Protein AF-A0A4P6EC39-F1 (afdb_monomer_lite)

Foldseek 3Di:
DDFPVRVLVVVLVVVVVVLVVLQVVQLVVLCVVCVVVVNPVPDRSHDDSLRRPDPLSLCVVCVPDDPVVSSLLSLLVVLLVVLVVLVCVQQQLDAPVDDDGQQDAAQDAQVSSCVVVVDGLQRHDHLQKAKQAPDPDLDCRHSQNSVLSVCCSPPNPVNSVVNLVSSCVSNVHPHPSCCSQPPSVVSQCVVVVNQHQWWWQAFPVRNIIIIGGRRNDFLQSLVVSLVSLVSSLVVLVVVLVVCVVVVVVVSNVVSVVSSVRSVCCSPVASVVSSVVSDDDDCVVGRLVRVCSRPNRTDDRPPSPDDD

Structure (mmCIF, N/CA/C/O backbone):
data_AF-A0A4P6EC39-F1
#
_entry.id   AF-A0A4P6EC39-F1
#
loop_
_atom_site.group_PDB
_atom_site.id
_atom_site.type_symbol
_atom_site.label_atom_id
_atom_site.label_alt_id
_atom_site.label_comp_id
_atom_site.label_asym_id
_atom_site.label_entity_id
_atom_site.label_seq_id
_atom_site.pdbx_PDB_ins_code
_atom_site.Cartn_x
_atom_site.Cartn_y
_atom_site.Cartn_z
_atom_site.occupancy
_atom_site.B_iso_or_equiv
_atom_site.auth_seq_id
_atom_site.auth_comp_id
_atom_site.auth_asym_id
_atom_site.auth_atom_id
_atom_site.pdbx_PDB_model_num
ATOM 1 N N . MET A 1 1 ? -14.722 -8.911 -20.105 1.00 78.38 1 MET A N 1
ATOM 2 C CA . MET A 1 1 ? -13.445 -8.454 -19.508 1.00 78.38 1 MET A CA 1
ATOM 3 C C . MET A 1 1 ? -12.539 -9.666 -19.333 1.00 78.38 1 MET A C 1
ATOM 5 O O . MET A 1 1 ? -13.063 -10.769 -19.271 1.00 78.38 1 MET A O 1
ATOM 9 N N . LYS A 1 2 ? -11.211 -9.496 -19.351 1.00 89.75 2 LYS A N 1
ATOM 10 C CA . LYS A 1 2 ? -10.276 -10.590 -19.026 1.00 89.75 2 LYS A CA 1
ATOM 11 C C . LYS A 1 2 ? -10.171 -10.713 -17.509 1.00 89.75 2 LYS A C 1
ATOM 13 O O . LYS A 1 2 ? -10.304 -9.702 -16.821 1.00 89.75 2 LYS A O 1
ATOM 18 N N . THR A 1 3 ? -9.890 -11.909 -17.005 1.00 95.88 3 THR A N 1
ATOM 19 C CA . THR A 1 3 ? -9.582 -12.083 -15.580 1.00 95.88 3 THR A CA 1
ATOM 20 C C . THR A 1 3 ? -8.233 -11.439 -15.256 1.00 95.88 3 THR A C 1
ATOM 22 O O . THR A 1 3 ? -7.413 -11.159 -16.146 1.00 95.88 3 THR A O 1
ATOM 25 N N . LEU A 1 4 ? -7.985 -11.180 -13.975 1.00 97.50 4 LEU A N 1
ATOM 26 C CA . LEU A 1 4 ? -6.702 -10.658 -13.521 1.00 97.50 4 LEU A CA 1
ATOM 27 C C . LEU A 1 4 ? -5.569 -11.647 -13.825 1.00 97.50 4 LEU A C 1
ATOM 29 O O . LEU A 1 4 ? -4.524 -11.235 -14.323 1.00 97.50 4 LEU A O 1
ATOM 33 N N . GLU A 1 5 ? -5.801 -12.946 -13.635 1.00 97.88 5 GLU A N 1
ATOM 34 C CA . GLU A 1 5 ? -4.837 -13.998 -13.974 1.00 97.88 5 GLU A CA 1
ATOM 35 C C . GLU A 1 5 ? -4.470 -13.983 -15.464 1.00 97.88 5 GLU A C 1
ATOM 37 O O . GLU A 1 5 ? -3.291 -13.924 -15.813 1.00 97.88 5 GLU A O 1
ATOM 42 N N . GLN A 1 6 ? -5.464 -13.934 -16.357 1.00 97.56 6 GLN A N 1
ATOM 43 C CA . GLN A 1 6 ? -5.230 -13.823 -17.803 1.00 97.56 6 GLN A CA 1
ATOM 44 C C . GLN A 1 6 ? -4.460 -12.548 -18.166 1.00 97.56 6 GLN A C 1
ATOM 46 O O . GLN A 1 6 ? -3.634 -12.545 -19.083 1.00 97.56 6 GLN A O 1
ATOM 51 N N . THR A 1 7 ? -4.735 -11.449 -17.460 1.00 97.50 7 THR A N 1
ATOM 52 C CA . THR A 1 7 ? -4.053 -10.169 -17.667 1.00 97.50 7 THR A CA 1
ATOM 53 C C . THR A 1 7 ? -2.586 -10.252 -17.247 1.00 97.50 7 THR A C 1
ATOM 55 O O . THR A 1 7 ? -1.721 -9.826 -18.012 1.00 97.50 7 THR A O 1
ATOM 58 N N . VAL A 1 8 ? -2.297 -10.854 -16.090 1.00 97.62 8 VAL A N 1
ATOM 59 C CA . VAL A 1 8 ? -0.932 -11.074 -15.589 1.00 97.62 8 VAL A CA 1
ATOM 60 C C . VAL A 1 8 ? -0.162 -12.049 -16.481 1.00 97.62 8 VAL A C 1
ATOM 62 O O . VAL A 1 8 ? 0.984 -11.767 -16.826 1.00 97.62 8 VAL A O 1
ATOM 65 N N . ALA A 1 9 ? -0.787 -13.146 -16.917 1.00 97.12 9 ALA A N 1
ATOM 66 C CA . ALA A 1 9 ? -0.172 -14.112 -17.827 1.00 97.12 9 ALA A CA 1
ATOM 67 C C . ALA A 1 9 ? 0.216 -13.461 -19.162 1.00 97.12 9 ALA A C 1
ATOM 69 O O . ALA A 1 9 ? 1.364 -13.565 -19.588 1.00 97.12 9 ALA A O 1
ATOM 70 N N . ARG A 1 10 ? -0.698 -12.692 -19.771 1.00 97.12 10 ARG A N 1
ATOM 71 C CA . ARG A 1 10 ? -0.387 -11.929 -20.987 1.00 97.12 10 ARG A CA 1
ATOM 72 C C . ARG A 1 10 ? 0.755 -10.938 -20.753 1.00 97.12 10 ARG A C 1
ATOM 74 O O . ARG A 1 10 ? 1.653 -10.847 -21.582 1.00 97.12 10 ARG A O 1
ATOM 81 N N . HIS A 1 11 ? 0.731 -10.208 -19.638 1.00 96.38 11 HIS A N 1
ATOM 82 C CA . HIS A 1 11 ? 1.775 -9.234 -19.323 1.00 96.38 11 HIS A CA 1
ATOM 83 C C . HIS A 1 11 ? 3.154 -9.891 -19.181 1.00 96.38 11 HIS A C 1
ATOM 85 O O . HIS A 1 11 ? 4.154 -9.364 -19.665 1.00 96.38 11 HIS A O 1
ATOM 91 N N . ARG A 1 12 ? 3.207 -11.069 -18.554 1.00 96.69 12 ARG A N 1
ATOM 92 C CA . ARG A 1 12 ? 4.422 -11.879 -18.454 1.00 96.69 12 ARG A CA 1
ATOM 93 C C . ARG A 1 12 ? 4.950 -12.268 -19.830 1.00 96.69 12 ARG A C 1
ATOM 95 O O . ARG A 1 12 ? 6.142 -12.113 -20.085 1.00 96.69 12 ARG A O 1
ATOM 102 N N . ASP A 1 13 ? 4.079 -12.741 -20.715 1.00 96.75 13 ASP A N 1
ATOM 103 C CA . ASP A 1 13 ? 4.472 -13.187 -22.052 1.00 96.75 13 ASP A CA 1
ATOM 104 C C . ASP A 1 13 ? 4.962 -12.011 -22.918 1.00 96.75 13 ASP A C 1
ATOM 106 O O . ASP A 1 13 ? 5.980 -12.126 -23.605 1.00 96.75 13 ASP A O 1
ATOM 110 N N . GLU A 1 14 ? 4.317 -10.844 -22.809 1.00 96.94 14 GLU A N 1
ATOM 111 C CA . GLU A 1 14 ? 4.775 -9.593 -23.430 1.00 96.94 14 GLU A CA 1
ATOM 112 C C . GLU A 1 14 ? 6.185 -9.209 -22.953 1.00 96.94 14 GLU A C 1
ATOM 114 O O . GLU A 1 14 ? 7.054 -8.888 -23.768 1.00 96.94 14 GLU A O 1
ATOM 119 N N . TRP A 1 15 ? 6.452 -9.273 -21.645 1.00 96.75 15 TRP A N 1
ATOM 120 C CA . TRP A 1 15 ? 7.778 -8.969 -21.097 1.00 96.75 15 TRP A CA 1
ATOM 121 C C . TRP A 1 15 ? 8.830 -10.014 -21.436 1.00 96.75 15 TRP A C 1
ATOM 123 O O . TRP A 1 15 ? 9.983 -9.651 -21.678 1.00 96.75 15 TRP A O 1
ATOM 133 N N . LYS A 1 16 ? 8.453 -11.290 -21.515 1.00 96.00 16 LYS A N 1
ATOM 134 C CA . LYS A 1 16 ? 9.333 -12.351 -22.003 1.00 96.00 16 LYS A CA 1
ATOM 135 C C . LYS A 1 16 ? 9.757 -12.070 -23.443 1.00 96.00 16 LYS A C 1
ATOM 137 O O . LYS A 1 16 ? 10.950 -12.093 -23.732 1.00 96.00 16 LYS A O 1
ATOM 142 N N . SER A 1 17 ? 8.808 -11.726 -24.316 1.00 96.94 17 SER A N 1
ATOM 143 C CA . SER A 1 17 ? 9.098 -11.359 -25.706 1.00 96.94 17 SER A CA 1
ATOM 144 C C . SER A 1 17 ? 9.993 -10.123 -25.801 1.00 96.94 17 SER A C 1
ATOM 146 O O . SER A 1 17 ? 10.960 -10.135 -26.555 1.00 96.94 17 SER A O 1
ATOM 148 N N . ARG A 1 18 ? 9.717 -9.073 -25.014 1.00 97.38 18 ARG A N 1
ATOM 149 C CA . ARG A 1 18 ? 10.559 -7.862 -24.967 1.00 97.38 18 ARG A CA 1
ATOM 150 C C . ARG A 1 18 ? 11.976 -8.155 -24.477 1.00 97.38 18 ARG A C 1
ATOM 152 O O . ARG A 1 18 ? 12.921 -7.565 -24.979 1.00 97.38 18 ARG A O 1
ATOM 159 N N . SER A 1 19 ? 12.122 -9.061 -23.512 1.00 97.38 19 SER A N 1
ATOM 160 C CA . SER A 1 19 ? 13.427 -9.440 -22.958 1.00 97.38 19 SER A CA 1
ATOM 161 C C . SER A 1 19 ? 14.262 -10.232 -23.959 1.00 97.38 19 SER A C 1
ATOM 163 O O . SER A 1 19 ? 15.456 -9.981 -24.071 1.00 97.38 19 SER A O 1
ATOM 165 N N . LEU A 1 20 ? 13.635 -11.138 -24.716 1.00 97.44 20 LEU A N 1
ATOM 166 C CA . LEU A 1 20 ? 14.292 -11.871 -25.803 1.00 97.44 20 LEU A CA 1
ATOM 167 C C . LEU A 1 20 ? 14.699 -10.942 -26.949 1.00 97.44 20 LEU A C 1
ATOM 169 O O . LEU A 1 20 ? 15.800 -11.062 -27.474 1.00 97.44 20 LEU A O 1
ATOM 173 N N . GLU A 1 21 ? 13.839 -9.988 -27.305 1.00 97.88 21 GLU A N 1
ATOM 174 C CA . GLU A 1 21 ? 14.167 -9.004 -28.336 1.00 97.88 21 GLU A CA 1
ATOM 175 C C . GLU A 1 21 ? 15.331 -8.106 -27.909 1.00 97.88 21 GLU A C 1
ATOM 177 O O . GLU A 1 21 ? 16.281 -7.919 -28.662 1.00 97.88 21 GLU A O 1
ATOM 182 N N . GLN A 1 22 ? 15.313 -7.611 -26.671 1.00 97.94 22 GLN A N 1
ATOM 183 C CA . GLN A 1 22 ? 16.419 -6.826 -26.128 1.00 97.94 22 GLN A CA 1
ATOM 184 C C . GLN A 1 22 ? 17.721 -7.637 -26.070 1.00 97.94 22 GLN A C 1
ATOM 186 O O . GLN A 1 22 ? 18.773 -7.121 -26.431 1.00 97.94 22 GLN A O 1
ATOM 191 N N . GLN A 1 23 ? 17.657 -8.910 -25.668 1.00 98.00 23 GLN A N 1
ATOM 192 C CA . GLN A 1 23 ? 18.808 -9.815 -25.687 1.00 98.00 23 GLN A CA 1
ATOM 193 C C . GLN A 1 23 ? 19.399 -9.933 -27.096 1.00 98.00 23 GLN A C 1
ATOM 195 O O . GLN A 1 23 ? 20.610 -9.823 -27.263 1.00 98.00 23 GLN A O 1
ATOM 200 N N . ARG A 1 24 ? 18.543 -10.139 -28.104 1.00 98.31 24 ARG A N 1
ATOM 201 C CA . ARG A 1 24 ? 18.950 -10.230 -29.508 1.00 98.31 24 ARG A CA 1
ATOM 202 C C . ARG A 1 24 ? 19.659 -8.954 -29.960 1.00 98.31 24 ARG A C 1
ATOM 204 O O . ARG A 1 24 ? 20.758 -9.043 -30.491 1.00 98.31 24 ARG A O 1
ATOM 211 N N . LEU A 1 25 ? 19.077 -7.787 -29.682 1.00 98.00 25 LEU A N 1
ATOM 212 C CA . LEU A 1 25 ? 19.674 -6.491 -30.020 1.00 98.00 25 LEU A CA 1
ATOM 213 C C . LEU A 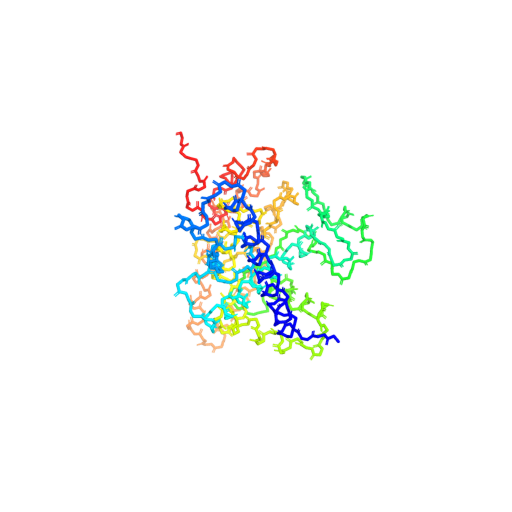1 25 ? 21.018 -6.259 -29.308 1.00 98.00 25 LEU A C 1
ATOM 215 O O . LEU A 1 25 ? 21.945 -5.716 -29.903 1.00 98.00 25 LEU A O 1
ATOM 219 N N . GLU A 1 26 ? 21.155 -6.673 -28.045 1.00 97.50 26 GLU A N 1
ATOM 220 C CA . GLU A 1 26 ? 22.429 -6.584 -27.318 1.00 97.50 26 GLU A CA 1
ATOM 221 C C . GLU A 1 26 ? 23.508 -7.495 -27.919 1.00 97.50 26 GLU A C 1
ATOM 223 O O . GLU A 1 26 ? 24.659 -7.075 -28.037 1.00 97.50 26 GLU A O 1
ATOM 228 N N . ILE A 1 27 ? 23.142 -8.705 -28.350 1.00 97.75 27 ILE A N 1
ATOM 229 C CA . ILE A 1 27 ? 24.059 -9.629 -29.033 1.00 97.75 27 ILE A CA 1
ATOM 230 C C . ILE A 1 27 ? 24.479 -9.062 -30.392 1.00 97.75 27 ILE A C 1
ATOM 232 O O . ILE A 1 27 ? 25.675 -8.977 -30.656 1.00 97.75 27 ILE A O 1
ATOM 236 N N . GLU A 1 28 ? 23.529 -8.596 -31.210 1.00 97.75 28 GLU A N 1
ATOM 237 C CA . GLU A 1 28 ? 23.807 -7.992 -32.523 1.00 97.75 28 GLU A CA 1
ATOM 238 C C . GLU A 1 28 ? 24.751 -6.780 -32.398 1.00 97.75 28 GLU A C 1
ATOM 240 O O . GLU A 1 28 ? 25.695 -6.632 -33.177 1.00 97.75 28 GLU A O 1
ATOM 245 N N . ASN A 1 29 ? 24.559 -5.941 -31.373 1.00 97.25 29 ASN A N 1
ATOM 246 C CA . ASN A 1 29 ? 25.464 -4.829 -31.077 1.00 97.25 29 ASN A CA 1
ATOM 247 C C . ASN A 1 29 ? 26.873 -5.312 -30.701 1.00 97.25 29 ASN A C 1
ATOM 249 O O . ASN A 1 29 ? 27.859 -4.773 -31.205 1.00 97.25 29 ASN A O 1
ATOM 253 N N . ASN A 1 30 ? 26.985 -6.325 -29.837 1.00 96.31 30 ASN A N 1
ATOM 254 C CA . ASN A 1 30 ? 28.281 -6.873 -29.437 1.00 96.31 30 ASN A CA 1
ATOM 255 C C . ASN A 1 30 ? 29.021 -7.512 -30.620 1.00 96.31 30 ASN A C 1
ATOM 257 O O . ASN A 1 30 ? 30.231 -7.340 -30.740 1.00 96.31 30 ASN A O 1
ATOM 261 N N . GLU A 1 31 ? 28.317 -8.232 -31.495 1.00 96.75 31 GLU A N 1
ATOM 262 C CA . GLU A 1 31 ? 28.881 -8.828 -32.713 1.00 96.75 31 GLU A CA 1
ATOM 263 C C . GLU A 1 31 ? 29.366 -7.749 -33.688 1.00 96.75 31 GLU A C 1
ATOM 265 O O . GLU A 1 31 ? 30.483 -7.827 -34.204 1.00 96.75 31 GLU A O 1
ATOM 270 N N . ALA A 1 32 ? 28.564 -6.700 -33.903 1.00 96.50 32 ALA A N 1
ATOM 271 C CA . ALA A 1 32 ? 28.936 -5.583 -34.767 1.00 96.50 32 ALA A CA 1
ATOM 272 C C . ALA A 1 32 ? 30.184 -4.845 -34.255 1.00 96.50 32 ALA A C 1
ATOM 274 O O . ALA A 1 32 ? 31.067 -4.504 -35.046 1.00 96.50 32 ALA A O 1
ATOM 275 N N . VAL A 1 33 ? 30.283 -4.626 -32.938 1.00 96.69 33 VAL A N 1
ATOM 276 C CA . VAL A 1 33 ? 31.458 -4.000 -32.315 1.00 96.69 33 VAL A CA 1
ATOM 277 C C . VAL A 1 33 ? 32.672 -4.925 -32.384 1.00 96.69 33 VAL A C 1
ATOM 279 O O . VAL A 1 33 ? 33.731 -4.473 -32.811 1.00 96.69 33 VAL A O 1
ATOM 282 N N . ALA A 1 34 ? 32.542 -6.209 -32.036 1.00 96.12 34 ALA A N 1
ATOM 283 C CA . ALA A 1 34 ? 33.654 -7.161 -32.101 1.00 96.12 34 ALA A CA 1
ATOM 284 C C . ALA A 1 34 ? 34.257 -7.219 -33.513 1.00 96.12 34 ALA A C 1
ATOM 286 O O . ALA A 1 34 ? 35.469 -7.083 -33.671 1.00 96.12 34 ALA A O 1
ATOM 287 N N . LYS A 1 35 ? 33.398 -7.275 -34.537 1.00 96.44 35 LYS A N 1
ATOM 288 C CA . LYS A 1 35 ? 33.804 -7.259 -35.946 1.00 96.44 35 LYS A CA 1
ATOM 289 C C . LYS A 1 35 ? 34.525 -5.981 -36.369 1.00 96.44 35 LYS A C 1
ATOM 291 O O . LYS A 1 35 ? 35.463 -6.031 -37.158 1.00 96.44 35 LYS A O 1
ATOM 296 N N . LEU A 1 36 ? 34.097 -4.821 -35.871 1.00 97.06 36 LEU A N 1
ATOM 297 C CA . LEU A 1 36 ? 34.733 -3.542 -36.205 1.00 97.06 36 LEU A CA 1
ATOM 298 C C . LEU A 1 36 ? 36.181 -3.466 -35.696 1.00 97.06 36 LEU A C 1
ATOM 300 O O . LEU A 1 36 ? 37.019 -2.827 -36.330 1.00 97.06 36 LEU A O 1
ATOM 304 N N . TYR A 1 37 ? 36.462 -4.112 -34.564 1.00 96.25 37 TYR A N 1
ATOM 305 C CA . TYR A 1 37 ? 37.769 -4.081 -33.909 1.00 96.25 37 TYR A CA 1
ATOM 306 C C . TYR A 1 37 ? 38.622 -5.338 -34.147 1.00 96.25 37 TYR A C 1
ATOM 308 O O . TYR A 1 37 ? 39.762 -5.365 -33.688 1.00 96.25 37 TYR A O 1
ATOM 316 N N . GLY A 1 38 ? 38.114 -6.348 -34.863 1.00 95.75 38 GLY A N 1
ATOM 317 C CA . GLY A 1 38 ? 38.818 -7.618 -35.083 1.00 95.75 38 GLY A CA 1
ATOM 318 C C . GLY A 1 38 ? 38.956 -8.460 -33.808 1.00 95.75 38 GLY A C 1
ATOM 319 O O . GLY A 1 38 ? 40.016 -9.032 -33.567 1.00 95.75 38 GLY A O 1
ATOM 320 N N . LEU A 1 39 ? 37.933 -8.444 -32.946 1.00 95.88 39 LEU A N 1
ATOM 321 C CA . LEU A 1 39 ? 37.916 -9.074 -31.617 1.00 95.88 39 LEU A CA 1
ATOM 322 C C . LEU A 1 39 ? 36.951 -10.267 -31.523 1.00 95.88 39 LEU A C 1
ATOM 324 O O . LEU A 1 39 ? 36.588 -10.671 -30.418 1.00 95.88 39 LEU A O 1
ATOM 328 N N . GLU A 1 40 ? 36.496 -10.815 -32.650 1.00 93.94 40 GLU A N 1
ATOM 329 C CA . GLU A 1 40 ? 35.476 -11.873 -32.689 1.00 93.94 40 GLU A CA 1
ATOM 330 C C . GLU A 1 40 ? 35.871 -13.131 -31.896 1.00 93.94 40 GLU A C 1
ATOM 332 O O . GLU A 1 40 ? 35.013 -13.752 -31.271 1.00 93.94 40 GLU A O 1
ATOM 337 N N . ASP A 1 41 ? 37.164 -13.467 -31.874 1.00 92.81 41 ASP A N 1
ATOM 338 C CA . ASP A 1 41 ? 37.704 -14.627 -31.150 1.00 92.81 41 ASP A CA 1
ATOM 339 C C . ASP A 1 41 ? 38.169 -14.293 -29.716 1.00 92.81 41 ASP A C 1
ATOM 341 O O . ASP A 1 41 ? 38.496 -15.190 -28.939 1.00 92.81 41 ASP A O 1
ATOM 345 N N . GLU A 1 42 ? 38.186 -13.008 -29.345 1.00 92.00 42 GLU A N 1
ATOM 346 C CA . GLU A 1 42 ? 38.729 -12.522 -28.067 1.00 92.00 42 GLU A CA 1
ATOM 347 C C . GLU A 1 42 ? 37.634 -12.282 -27.016 1.00 92.00 42 GLU A C 1
ATOM 349 O O . GLU A 1 42 ? 37.866 -12.437 -25.813 1.00 92.00 42 GLU A O 1
ATOM 354 N N . VAL A 1 43 ? 36.424 -11.890 -27.442 1.00 89.44 43 VAL A N 1
ATOM 355 C CA . VAL A 1 43 ? 35.330 -11.520 -26.530 1.00 89.44 43 VAL A CA 1
ATOM 356 C C . VAL A 1 43 ? 34.016 -12.189 -26.946 1.00 89.44 43 VAL A C 1
ATOM 358 O O . VAL A 1 43 ? 33.566 -12.001 -28.073 1.00 89.44 43 VAL A O 1
ATOM 361 N N . PRO A 1 44 ? 33.324 -12.910 -26.040 1.00 92.69 44 PRO A N 1
ATOM 362 C CA . PRO A 1 44 ? 32.034 -13.506 -26.363 1.00 92.69 44 PRO A C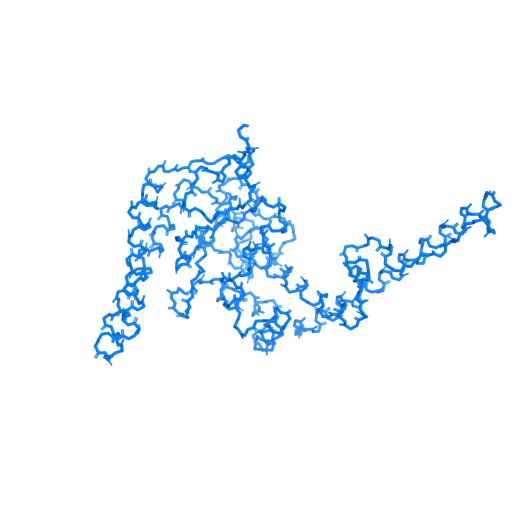A 1
ATOM 363 C C . PRO A 1 44 ? 30.953 -12.429 -26.532 1.00 92.69 44 PRO A C 1
ATOM 365 O O . PRO A 1 44 ? 30.676 -11.667 -25.604 1.00 92.69 44 PRO A O 1
ATOM 368 N N . SER A 1 45 ? 30.279 -12.419 -27.683 1.00 94.31 45 SER A N 1
ATOM 369 C CA . SER A 1 45 ? 29.166 -11.494 -27.952 1.00 94.31 45 SER A CA 1
ATOM 370 C C . SER A 1 45 ? 27.841 -11.914 -27.304 1.00 94.31 45 SER A C 1
ATOM 372 O O . SER A 1 45 ? 26.944 -11.084 -27.140 1.00 94.31 45 SER A O 1
ATOM 374 N N . TYR A 1 46 ? 27.713 -13.184 -26.901 1.00 95.94 46 TYR A N 1
ATOM 375 C CA . TYR A 1 46 ? 26.495 -13.722 -26.296 1.00 95.94 46 TYR A CA 1
ATOM 376 C C . TYR A 1 46 ? 26.180 -13.078 -24.938 1.00 95.94 46 TYR A C 1
ATOM 378 O O . TYR A 1 46 ? 27.008 -13.057 -24.024 1.00 95.94 46 TYR A O 1
ATOM 386 N N . VAL A 1 47 ? 24.931 -12.640 -24.772 1.00 96.56 47 VAL A N 1
ATOM 387 C CA . VAL A 1 47 ? 24.414 -12.073 -23.523 1.00 96.56 47 VAL A CA 1
ATOM 388 C C . VAL A 1 47 ? 23.340 -13.005 -22.959 1.00 96.56 47 VAL A C 1
ATOM 390 O O . VAL A 1 47 ? 22.320 -13.202 -23.614 1.00 96.56 47 VAL A O 1
ATOM 393 N N . PRO A 1 48 ? 23.503 -13.591 -21.759 1.00 96.38 48 PRO A N 1
ATOM 394 C CA . PRO A 1 48 ? 22.438 -14.363 -21.119 1.00 96.38 48 PRO A CA 1
ATOM 395 C C . PRO A 1 48 ? 21.297 -13.448 -20.651 1.00 96.38 48 PRO A C 1
ATOM 397 O O . PRO A 1 48 ? 21.534 -12.307 -20.248 1.00 96.38 48 PRO A O 1
ATOM 400 N N . LEU A 1 49 ? 20.060 -13.957 -20.623 1.00 96.19 49 LEU A N 1
ATOM 401 C CA . LEU A 1 49 ? 18.888 -13.192 -20.173 1.00 96.19 49 LEU A CA 1
ATOM 402 C C . LEU A 1 49 ? 19.040 -12.651 -18.746 1.00 96.19 49 LEU A C 1
ATOM 404 O O . LEU A 1 49 ? 18.506 -11.592 -18.434 1.00 96.19 49 LEU A O 1
ATOM 408 N N . GLU A 1 50 ? 19.794 -13.329 -17.886 1.00 96.69 50 GLU A N 1
ATOM 409 C CA . GLU A 1 50 ? 20.124 -12.889 -16.527 1.00 96.69 50 GLU A CA 1
ATOM 410 C C . GLU A 1 50 ? 20.929 -11.578 -16.486 1.00 96.69 50 GLU A C 1
ATOM 412 O O . GLU A 1 50 ? 21.041 -10.971 -15.424 1.00 96.69 50 GLU A O 1
ATOM 417 N N . ARG A 1 51 ? 21.482 -11.125 -17.620 1.00 95.75 51 ARG A N 1
ATOM 418 C CA . ARG A 1 51 ? 22.222 -9.859 -17.749 1.00 95.75 51 ARG A CA 1
ATOM 419 C C . ARG A 1 51 ? 21.442 -8.751 -18.461 1.00 95.75 51 ARG A C 1
ATOM 421 O O . ARG A 1 51 ? 21.879 -7.606 -18.412 1.00 95.75 51 ARG A O 1
ATOM 428 N N . VAL A 1 52 ? 20.283 -9.061 -19.043 1.00 96.31 52 VAL A N 1
ATOM 429 C CA . VAL A 1 52 ? 19.442 -8.087 -19.756 1.00 96.31 52 VAL A CA 1
ATOM 430 C C . VAL A 1 52 ? 18.607 -7.290 -18.752 1.00 96.31 52 VAL A C 1
ATOM 432 O O . VAL A 1 52 ? 17.603 -7.775 -18.225 1.00 96.31 52 VAL A O 1
ATOM 435 N N . SER A 1 53 ? 19.017 -6.056 -18.472 1.00 93.06 53 SER A N 1
ATOM 436 C CA . SER A 1 53 ? 18.564 -5.247 -17.329 1.00 93.06 53 SER A CA 1
ATOM 437 C C . SER A 1 53 ? 17.213 -4.533 -17.517 1.00 93.06 53 SER A C 1
ATOM 439 O O . SER A 1 53 ? 17.033 -3.379 -17.128 1.00 93.06 53 SER A O 1
ATOM 441 N N . LEU A 1 54 ? 16.213 -5.227 -18.068 1.00 93.31 54 LEU A N 1
ATOM 442 C CA . LEU A 1 54 ? 14.842 -4.712 -18.153 1.00 93.31 54 LEU A CA 1
ATOM 443 C C . LEU A 1 54 ? 14.081 -4.901 -16.834 1.00 93.31 54 LEU A C 1
ATOM 445 O O . LEU A 1 54 ? 14.136 -5.963 -16.214 1.00 93.31 54 LEU A O 1
ATOM 449 N N . THR A 1 55 ? 13.280 -3.897 -16.454 1.00 84.88 55 THR A N 1
ATOM 450 C CA . THR A 1 55 ? 12.549 -3.842 -15.171 1.00 84.88 55 THR A CA 1
ATOM 451 C C . THR A 1 55 ? 11.706 -5.080 -14.877 1.00 84.88 55 THR A C 1
ATOM 453 O O . THR A 1 55 ? 11.578 -5.452 -13.717 1.00 84.88 55 THR A O 1
ATOM 456 N N . ASN A 1 56 ? 11.150 -5.723 -15.904 1.00 92.88 56 ASN A N 1
ATOM 457 C CA . ASN A 1 56 ? 10.279 -6.893 -15.781 1.00 92.88 56 ASN A CA 1
ATOM 458 C C . ASN A 1 56 ? 10.826 -8.136 -16.494 1.00 92.88 56 ASN A C 1
ATOM 460 O O . ASN A 1 56 ? 10.095 -9.103 -16.700 1.00 92.88 56 ASN A O 1
ATOM 464 N N . ASN A 1 57 ? 12.122 -8.153 -16.816 1.00 95.94 57 ASN A N 1
ATOM 465 C CA . ASN A 1 57 ? 12.786 -9.393 -17.184 1.00 95.94 57 ASN A CA 1
ATOM 466 C C . ASN A 1 57 ? 12.948 -10.277 -15.937 1.00 95.94 57 ASN A C 1
ATOM 468 O O . ASN A 1 57 ? 13.812 -10.039 -15.089 1.00 95.94 57 ASN A O 1
ATOM 472 N N . SER A 1 58 ? 12.130 -11.324 -15.833 1.00 95.81 58 SER A N 1
ATOM 473 C CA . SER A 1 58 ? 12.143 -12.248 -14.694 1.00 95.81 58 SER A CA 1
ATOM 474 C C . SER A 1 58 ? 13.494 -12.946 -14.495 1.00 95.81 58 SER A C 1
ATOM 476 O O . SER A 1 58 ? 13.850 -13.251 -13.358 1.00 95.81 58 SER A O 1
ATOM 478 N N . ALA A 1 59 ? 14.265 -13.178 -15.566 1.00 96.44 59 ALA A N 1
ATOM 479 C CA . ALA A 1 59 ? 15.594 -13.784 -15.472 1.00 96.44 59 ALA A CA 1
ATOM 480 C C . ALA A 1 59 ? 16.609 -12.849 -14.809 1.00 96.44 59 ALA A C 1
ATOM 482 O O . ALA A 1 59 ? 17.364 -13.275 -13.943 1.00 96.44 59 ALA A O 1
ATOM 483 N N . PHE A 1 60 ? 16.580 -11.564 -15.161 1.00 96.88 60 PHE A N 1
ATOM 484 C CA . PHE A 1 60 ? 17.431 -10.547 -14.548 1.00 96.88 60 PHE A CA 1
ATOM 485 C C . PHE A 1 60 ? 17.047 -10.268 -13.090 1.00 96.88 60 PHE A C 1
ATOM 487 O O . PHE A 1 60 ? 17.912 -10.131 -12.228 1.00 96.88 60 PHE A O 1
ATOM 494 N N . ARG A 1 61 ? 15.743 -10.218 -12.783 1.00 95.81 61 ARG A N 1
ATOM 495 C CA . ARG A 1 61 ? 15.256 -9.975 -11.414 1.00 95.81 61 ARG A CA 1
ATOM 496 C C . ARG A 1 61 ? 15.563 -11.127 -10.458 1.00 95.81 61 ARG A C 1
ATOM 498 O O . ARG A 1 61 ? 15.826 -10.886 -9.281 1.00 95.81 61 ARG A O 1
ATOM 505 N N . TRP A 1 62 ? 15.503 -12.365 -10.951 1.00 96.62 62 TRP A N 1
ATOM 506 C CA . TRP A 1 62 ? 15.675 -13.577 -10.149 1.00 96.62 62 TRP A CA 1
ATOM 507 C C . TRP A 1 62 ? 16.599 -14.587 -10.850 1.00 96.62 62 TRP A C 1
ATOM 509 O O . TRP A 1 62 ? 16.156 -15.669 -11.259 1.00 96.62 62 TRP A O 1
ATOM 519 N N . PRO A 1 63 ? 17.901 -14.270 -10.971 1.00 96.44 63 PRO A N 1
ATOM 520 C CA . PRO A 1 63 ? 18.838 -15.056 -11.773 1.00 96.44 63 PRO A CA 1
ATOM 521 C C . PRO A 1 63 ? 19.052 -16.466 -11.221 1.00 96.44 63 PRO A C 1
ATOM 523 O O . PRO A 1 63 ? 19.226 -17.407 -11.986 1.00 96.44 63 PRO A O 1
ATOM 526 N N . SER A 1 64 ? 18.938 -16.652 -9.904 1.00 96.50 64 SER A N 1
ATOM 527 C CA . SER A 1 64 ? 19.095 -17.951 -9.237 1.00 96.50 64 SER A CA 1
ATOM 528 C C . SER A 1 64 ? 17.841 -18.835 -9.239 1.00 96.50 64 SER A C 1
ATOM 530 O O . SER A 1 64 ? 17.836 -19.877 -8.587 1.00 96.50 64 SER A O 1
ATOM 532 N N . LYS A 1 65 ? 16.762 -18.419 -9.914 1.00 97.50 65 LYS A N 1
ATOM 533 C CA . LYS A 1 65 ? 15.468 -19.115 -9.913 1.00 97.50 65 LYS A CA 1
ATOM 534 C C . LYS A 1 65 ? 15.207 -19.857 -11.214 1.00 97.50 65 LYS A C 1
ATOM 536 O O . LYS A 1 65 ? 15.615 -19.410 -12.282 1.00 97.50 65 LYS A O 1
ATOM 541 N N . THR A 1 66 ? 14.497 -20.974 -11.117 1.00 96.31 66 THR A N 1
ATOM 542 C CA . THR A 1 66 ? 13.999 -21.721 -12.278 1.00 96.31 66 THR A CA 1
ATOM 543 C C . THR A 1 66 ? 12.927 -20.921 -13.029 1.00 96.31 66 THR A C 1
ATOM 545 O O . THR A 1 66 ? 12.315 -20.021 -12.445 1.00 96.31 66 THR A O 1
ATOM 548 N N . PRO A 1 67 ? 12.640 -21.231 -14.307 1.00 93.56 67 PRO A N 1
ATOM 549 C CA . PRO A 1 67 ? 11.564 -20.572 -15.050 1.00 93.56 67 PRO A CA 1
ATOM 550 C C . PRO A 1 67 ? 10.207 -20.596 -14.328 1.00 93.56 67 PRO A C 1
ATOM 552 O O . PRO A 1 67 ? 9.523 -19.581 -14.272 1.00 93.56 67 PRO A O 1
ATOM 555 N N . GLN A 1 68 ? 9.847 -21.717 -13.702 1.00 94.62 68 GLN A N 1
ATOM 556 C CA . GLN A 1 68 ? 8.583 -21.868 -12.978 1.00 94.62 68 GLN A CA 1
ATOM 557 C C . GLN A 1 68 ? 8.535 -20.998 -11.713 1.00 94.62 68 GLN A C 1
ATOM 559 O O . GLN A 1 68 ? 7.528 -20.344 -11.446 1.00 94.62 68 GLN A O 1
ATOM 564 N N . GLU A 1 69 ? 9.628 -20.939 -10.946 1.00 96.94 69 GLU A N 1
ATOM 565 C CA . GLU A 1 69 ? 9.726 -20.033 -9.794 1.00 96.94 69 GLU A CA 1
ATOM 566 C C . GLU A 1 69 ? 9.680 -18.561 -10.229 1.00 96.94 69 GLU A C 1
ATOM 568 O O . GLU A 1 69 ? 9.037 -17.742 -9.572 1.00 96.94 69 GLU A O 1
ATOM 573 N N . ARG A 1 70 ? 10.335 -18.218 -11.347 1.00 96.81 70 ARG A N 1
ATOM 574 C CA . ARG A 1 70 ? 10.311 -16.871 -11.939 1.00 96.81 70 ARG A CA 1
ATOM 575 C C . ARG A 1 70 ? 8.895 -16.456 -12.336 1.00 96.81 70 ARG A C 1
ATOM 577 O O . ARG A 1 70 ? 8.530 -15.308 -12.104 1.00 96.81 70 ARG A O 1
ATOM 584 N N . ASP A 1 71 ? 8.093 -17.370 -12.876 1.00 95.81 71 ASP A N 1
ATOM 585 C CA . ASP A 1 71 ? 6.698 -17.100 -13.238 1.00 95.81 71 ASP A CA 1
ATOM 586 C C . ASP A 1 71 ? 5.832 -16.790 -12.009 1.00 95.81 71 ASP A C 1
ATOM 588 O O . ASP A 1 71 ? 5.052 -15.834 -12.031 1.00 95.81 71 ASP A O 1
ATOM 592 N N . ALA A 1 72 ? 6.001 -17.546 -10.919 1.00 96.56 72 ALA A N 1
ATOM 593 C CA . ALA A 1 72 ? 5.294 -17.294 -9.662 1.00 96.56 72 ALA A CA 1
ATOM 594 C C . ALA A 1 72 ? 5.708 -15.952 -9.029 1.00 96.56 72 ALA A C 1
ATOM 596 O O . ALA A 1 72 ? 4.857 -15.169 -8.606 1.00 96.56 72 ALA A O 1
ATOM 597 N N . LEU A 1 73 ? 7.010 -15.648 -9.019 1.00 97.38 73 LEU A N 1
ATOM 598 C CA . LEU A 1 73 ? 7.537 -14.377 -8.514 1.00 97.38 73 LEU A CA 1
ATOM 599 C C . LEU A 1 73 ? 7.105 -13.184 -9.378 1.00 97.38 73 LEU A C 1
ATOM 601 O O . LEU A 1 73 ? 6.832 -12.104 -8.850 1.00 97.38 73 LEU A O 1
ATOM 605 N N . PHE A 1 74 ? 6.994 -13.373 -10.696 1.00 97.81 74 PHE A N 1
ATOM 606 C CA . PHE A 1 74 ? 6.443 -12.366 -11.599 1.00 97.81 74 PHE A CA 1
ATOM 607 C C . PHE A 1 74 ? 4.985 -12.063 -11.250 1.00 97.81 74 PHE A C 1
ATOM 609 O O . PHE A 1 74 ? 4.633 -10.895 -11.092 1.00 97.81 74 PHE A O 1
ATOM 616 N N . ALA A 1 75 ? 4.156 -13.098 -11.077 1.00 97.94 75 ALA A N 1
ATOM 617 C CA . ALA A 1 75 ? 2.759 -12.929 -10.688 1.00 97.94 75 ALA A CA 1
ATOM 618 C C . ALA A 1 75 ? 2.634 -12.208 -9.338 1.00 97.94 75 ALA A C 1
ATOM 620 O O . ALA A 1 75 ? 1.908 -11.220 -9.238 1.00 97.94 75 ALA A O 1
ATOM 621 N N . GLN A 1 76 ? 3.410 -12.622 -8.331 1.00 97.88 76 GLN A N 1
ATOM 622 C CA . GLN A 1 76 ? 3.459 -11.944 -7.034 1.00 97.88 76 GLN A CA 1
ATOM 623 C C . GLN A 1 76 ? 3.834 -10.461 -7.177 1.00 97.88 76 GLN A C 1
ATOM 625 O O . GLN A 1 76 ? 3.136 -9.600 -6.640 1.00 97.88 76 GLN A O 1
ATOM 630 N N . SER A 1 77 ? 4.894 -10.141 -7.930 1.00 97.12 77 SER A N 1
ATOM 631 C CA . SER A 1 77 ? 5.302 -8.749 -8.170 1.00 97.12 77 SER A CA 1
ATOM 632 C C . SER A 1 77 ? 4.200 -7.948 -8.856 1.00 97.12 77 SER A C 1
ATOM 634 O O . SER A 1 77 ? 3.925 -6.831 -8.431 1.00 97.12 77 SER A O 1
ATOM 636 N N . ALA A 1 78 ? 3.557 -8.511 -9.881 1.00 97.94 78 ALA A N 1
ATOM 637 C CA . ALA A 1 78 ? 2.489 -7.843 -10.616 1.00 97.94 78 ALA A CA 1
ATOM 638 C C . ALA A 1 78 ? 1.282 -7.535 -9.715 1.00 97.94 78 ALA A C 1
ATOM 640 O O . ALA A 1 78 ? 0.699 -6.458 -9.820 1.00 97.94 78 ALA A O 1
ATOM 641 N N . ILE A 1 79 ? 0.934 -8.437 -8.789 1.00 98.50 79 ILE A N 1
ATOM 642 C CA . ILE A 1 79 ? -0.128 -8.197 -7.804 1.00 98.50 79 ILE A CA 1
ATOM 643 C C . ILE A 1 79 ? 0.265 -7.108 -6.798 1.00 98.50 79 ILE A C 1
ATOM 645 O O . ILE A 1 79 ? -0.552 -6.237 -6.504 1.00 98.50 79 ILE A O 1
ATOM 649 N N . ILE A 1 80 ? 1.507 -7.097 -6.307 1.00 98.25 80 ILE A N 1
ATOM 650 C CA . ILE A 1 80 ? 1.997 -6.035 -5.410 1.00 98.25 80 ILE A CA 1
ATOM 651 C C . ILE A 1 80 ? 2.006 -4.672 -6.126 1.00 98.25 80 ILE A C 1
ATOM 653 O O . ILE A 1 80 ? 1.643 -3.652 -5.535 1.00 98.25 80 ILE A O 1
ATOM 657 N N . ASP A 1 81 ? 2.388 -4.636 -7.405 1.00 97.69 81 ASP A N 1
ATOM 658 C CA . ASP A 1 81 ? 2.328 -3.433 -8.242 1.00 97.69 81 ASP A CA 1
ATOM 659 C C . ASP A 1 81 ? 0.884 -2.963 -8.461 1.00 97.69 81 ASP A C 1
ATOM 661 O O . ASP A 1 81 ? 0.600 -1.776 -8.288 1.00 97.69 81 ASP A O 1
ATOM 665 N N . LEU A 1 82 ? -0.044 -3.884 -8.742 1.00 98.38 82 LEU A N 1
ATOM 666 C CA . LEU A 1 82 ? -1.468 -3.579 -8.881 1.00 98.38 82 LEU A CA 1
ATOM 667 C C . LEU A 1 82 ? -2.061 -3.017 -7.588 1.00 98.38 82 LEU A C 1
ATOM 669 O O . LEU A 1 82 ? -2.776 -2.022 -7.641 1.00 98.38 82 LEU A O 1
ATOM 673 N N . ILE A 1 83 ? -1.761 -3.613 -6.431 1.00 98.62 83 ILE A N 1
ATOM 674 C CA . ILE A 1 83 ? -2.252 -3.121 -5.137 1.00 98.62 83 ILE A CA 1
ATOM 675 C C . ILE A 1 83 ? -1.668 -1.738 -4.830 1.00 98.62 83 ILE A C 1
ATOM 677 O O . ILE A 1 83 ? -2.388 -0.859 -4.360 1.00 98.62 83 ILE A O 1
ATOM 681 N N . SER A 1 84 ? -0.390 -1.500 -5.142 1.00 98.31 84 SER A N 1
ATOM 682 C CA . SER A 1 84 ? 0.213 -0.171 -4.993 1.00 98.31 84 SER A CA 1
ATOM 683 C C . SER A 1 84 ? -0.441 0.868 -5.908 1.00 98.31 84 SER A C 1
ATOM 685 O O . SER A 1 84 ? -0.615 2.013 -5.489 1.00 98.31 84 SER A O 1
ATOM 687 N N . TYR A 1 85 ? -0.789 0.495 -7.142 1.00 98.31 85 TYR A N 1
ATOM 688 C CA . TYR A 1 85 ? -1.516 1.364 -8.067 1.00 98.31 85 TYR A CA 1
ATOM 689 C C . TYR A 1 85 ? -2.944 1.629 -7.579 1.00 98.31 85 TYR A C 1
ATOM 691 O O . TYR A 1 85 ? -3.348 2.787 -7.508 1.00 98.31 85 TYR A O 1
ATOM 699 N N . ALA A 1 86 ? -3.658 0.587 -7.143 1.00 98.50 86 ALA A N 1
ATOM 700 C CA . ALA A 1 86 ? -4.991 0.695 -6.562 1.00 98.50 86 ALA A CA 1
ATOM 701 C C . ALA A 1 86 ? -4.992 1.611 -5.333 1.00 98.50 86 ALA A C 1
ATOM 703 O O . ALA A 1 86 ? -5.837 2.492 -5.247 1.00 98.50 86 ALA A O 1
ATOM 704 N N . GLY A 1 87 ? -4.006 1.494 -4.435 1.00 98.25 87 GLY A N 1
ATOM 705 C CA . GLY A 1 87 ?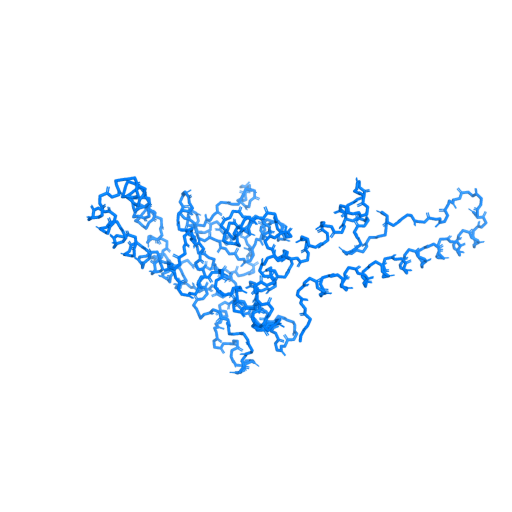 -3.818 2.434 -3.325 1.00 98.25 87 GLY A CA 1
ATOM 706 C C . GLY A 1 87 ? -3.615 3.877 -3.801 1.00 98.25 87 GLY A C 1
ATOM 707 O O . GLY A 1 87 ? -4.164 4.811 -3.223 1.00 98.25 87 GLY A O 1
ATOM 708 N N . GLY A 1 88 ? -2.904 4.078 -4.912 1.00 98.25 88 GLY A N 1
ATOM 709 C CA . GLY A 1 88 ? -2.805 5.386 -5.559 1.00 98.25 88 GLY A CA 1
ATOM 710 C C . GLY A 1 88 ? -4.130 5.912 -6.102 1.00 98.25 88 GLY A C 1
ATOM 711 O O . GLY A 1 88 ? -4.395 7.099 -5.942 1.00 98.25 88 GLY A O 1
ATOM 712 N N . CYS A 1 89 ? -4.982 5.057 -6.667 1.00 98.56 89 CYS A N 1
ATOM 713 C CA . CYS A 1 89 ? -6.347 5.429 -7.044 1.00 98.56 89 CYS A CA 1
ATOM 714 C C . CYS A 1 89 ? -7.215 5.731 -5.813 1.00 98.56 89 CYS A C 1
ATOM 716 O O . CYS A 1 89 ? -7.926 6.730 -5.805 1.00 98.56 89 CYS A O 1
ATOM 718 N N . MET A 1 90 ? -7.101 4.936 -4.742 1.00 98.25 90 MET A N 1
ATOM 719 C CA . MET A 1 90 ? -7.812 5.167 -3.478 1.00 98.25 90 MET A CA 1
ATOM 720 C C . MET A 1 90 ? -7.457 6.516 -2.869 1.00 98.25 90 MET A C 1
ATOM 722 O O . MET A 1 90 ? -8.333 7.178 -2.346 1.00 98.25 90 MET A O 1
ATOM 726 N N . PHE A 1 91 ? -6.211 6.970 -2.977 1.00 98.12 91 PHE A N 1
ATOM 727 C CA . PHE A 1 91 ? -5.834 8.298 -2.499 1.00 98.12 91 PHE A CA 1
ATOM 728 C C . PHE A 1 91 ? -5.995 9.409 -3.544 1.00 98.12 91 PHE A C 1
ATOM 730 O O . PHE A 1 91 ? -5.767 10.566 -3.209 1.00 98.12 91 PHE A O 1
ATOM 737 N N . GLY A 1 92 ? -6.382 9.104 -4.785 1.00 97.94 92 GLY A N 1
ATOM 738 C CA . GLY A 1 92 ? -6.521 10.091 -5.863 1.00 97.94 92 GLY A CA 1
ATOM 739 C C . GLY A 1 92 ? -5.195 10.538 -6.482 1.00 97.94 92 GLY A C 1
ATOM 740 O O . GLY A 1 92 ? -5.161 11.453 -7.296 1.00 97.94 92 GLY A O 1
ATOM 741 N N . ARG A 1 93 ? -4.082 9.876 -6.153 1.00 97.69 93 ARG A N 1
ATOM 742 C CA . ARG A 1 93 ? -2.788 10.090 -6.819 1.00 97.69 93 ARG A CA 1
ATOM 743 C C . ARG A 1 93 ? -2.844 9.714 -8.299 1.00 97.69 93 ARG A C 1
ATOM 745 O O . ARG A 1 93 ? -2.186 10.344 -9.123 1.00 97.69 93 ARG A O 1
ATOM 752 N N . TYR A 1 94 ? -3.614 8.677 -8.614 1.00 98.25 94 TYR A N 1
ATOM 753 C CA . TYR A 1 94 ? -3.851 8.179 -9.965 1.00 98.25 94 TYR A CA 1
ATOM 754 C C . TYR A 1 94 ? -5.350 8.126 -10.261 1.00 98.25 94 TYR A C 1
ATOM 756 O O . TYR A 1 94 ? -6.172 8.101 -9.344 1.00 98.25 94 TYR A O 1
ATOM 764 N N . SER A 1 95 ? -5.695 8.045 -11.542 1.00 98.00 95 SER A N 1
ATOM 765 C CA . SER A 1 95 ? -7.045 7.738 -12.006 1.00 98.00 95 SER A CA 1
ATOM 766 C C . SER A 1 95 ? -7.034 6.548 -12.966 1.00 98.00 95 SER A C 1
ATOM 768 O O . SER A 1 95 ? -6.000 6.225 -13.557 1.00 98.00 95 SER A O 1
ATOM 770 N N . LEU A 1 96 ? -8.190 5.892 -13.086 1.00 97.56 96 LEU A N 1
ATOM 771 C CA . LEU A 1 96 ? -8.481 4.949 -14.167 1.00 97.56 96 LEU A CA 1
ATOM 772 C C . LEU A 1 96 ? -8.884 5.676 -15.461 1.00 97.56 96 LEU A C 1
ATOM 774 O O . LEU A 1 96 ? -8.785 5.092 -16.537 1.00 97.56 96 LEU A O 1
ATOM 778 N N . ASP A 1 97 ? -9.326 6.930 -15.351 1.00 97.81 97 ASP A N 1
ATOM 779 C CA . ASP A 1 97 ? -9.908 7.718 -16.442 1.00 97.81 97 ASP A CA 1
ATOM 780 C C . ASP A 1 97 ? -8.873 8.577 -17.179 1.00 97.81 97 ASP A C 1
ATOM 782 O O . ASP A 1 97 ? -9.032 8.869 -18.363 1.00 97.81 97 ASP A O 1
ATOM 786 N N . GLU A 1 98 ? -7.795 8.970 -16.496 1.00 95.75 98 GLU A N 1
ATOM 787 C CA . GLU A 1 98 ? -6.760 9.842 -17.051 1.00 95.75 98 GLU A CA 1
ATOM 788 C C . GLU A 1 98 ? -5.350 9.339 -16.688 1.00 95.75 98 GLU A C 1
ATOM 790 O O . GLU A 1 98 ? -5.094 9.001 -15.525 1.00 95.75 98 GLU A O 1
ATOM 795 N N . PRO A 1 99 ? -4.411 9.275 -17.655 1.00 95.38 99 PRO A N 1
ATOM 796 C CA . PRO A 1 99 ? -3.040 8.865 -17.385 1.00 95.38 99 PRO A CA 1
ATOM 797 C C . PRO A 1 99 ? -2.256 9.927 -16.600 1.00 95.38 99 PRO A C 1
ATOM 799 O O . PRO A 1 99 ? -2.461 11.129 -16.742 1.00 95.38 99 PRO A O 1
ATOM 802 N N . GLY A 1 100 ? -1.257 9.472 -15.842 1.00 95.25 100 GLY A N 1
ATOM 803 C CA . GLY A 1 100 ? -0.342 10.345 -15.103 1.00 95.25 100 GLY A CA 1
ATOM 804 C C . GLY A 1 100 ? -0.768 10.600 -13.657 1.00 95.25 100 GLY A C 1
ATOM 805 O O . GLY A 1 100 ? -1.589 9.878 -13.096 1.00 95.25 100 GLY A O 1
ATOM 806 N N . LEU A 1 101 ? -0.128 11.586 -13.024 1.00 96.50 101 LEU A N 1
ATOM 807 C CA . LEU A 1 101 ? -0.434 11.998 -11.653 1.00 96.50 101 LEU A CA 1
ATOM 808 C C . LEU A 1 101 ? -1.622 12.964 -11.649 1.00 96.50 101 LEU A C 1
ATOM 810 O O . LEU A 1 101 ? -1.651 13.902 -12.450 1.00 96.50 101 LEU A O 1
ATOM 814 N N . ILE A 1 102 ? -2.569 12.731 -10.737 1.00 97.25 102 ILE A N 1
ATOM 815 C CA . ILE A 1 102 ? -3.738 13.593 -10.527 1.00 97.25 102 ILE A CA 1
ATOM 816 C C . ILE A 1 102 ? -3.510 14.483 -9.307 1.00 97.25 102 ILE A C 1
ATOM 818 O O . ILE A 1 102 ? -3.242 15.665 -9.483 1.00 97.25 102 ILE A O 1
ATOM 822 N N . LEU A 1 103 ? -3.527 13.914 -8.096 1.00 96.38 103 LEU A N 1
ATOM 823 C CA . LEU A 1 103 ? -3.142 14.623 -6.873 1.00 96.38 103 LEU A CA 1
ATOM 824 C C . LEU A 1 103 ? -1.698 14.293 -6.506 1.00 96.38 103 LEU A C 1
ATOM 826 O O . LEU A 1 103 ? -1.391 13.170 -6.099 1.00 96.38 103 LEU A O 1
ATOM 830 N N . ALA A 1 104 ? -0.813 15.270 -6.661 1.00 94.00 104 ALA A N 1
ATOM 831 C CA . ALA A 1 104 ? 0.599 15.144 -6.316 1.00 94.00 104 ALA A CA 1
ATOM 832 C C . ALA A 1 104 ? 1.200 16.451 -5.774 1.00 94.00 104 ALA A C 1
ATOM 834 O O . ALA A 1 104 ? 2.420 16.565 -5.731 1.00 94.00 104 ALA A O 1
ATOM 835 N N . ASP A 1 105 ? 0.357 17.381 -5.322 1.00 91.44 105 ASP A N 1
ATOM 836 C CA . ASP A 1 105 ? 0.762 18.659 -4.731 1.00 91.44 105 ASP A CA 1
ATOM 837 C C . ASP A 1 105 ? 0.399 18.704 -3.243 1.00 91.44 105 ASP A C 1
ATOM 839 O O . ASP A 1 105 ? -0.334 17.849 -2.748 1.00 91.44 105 ASP A O 1
ATOM 843 N N . GLN A 1 106 ? 0.938 19.677 -2.506 1.00 93.12 106 GLN A N 1
ATOM 844 C CA . GLN A 1 106 ? 0.702 19.804 -1.068 1.00 93.12 106 GLN A CA 1
ATOM 845 C C . GLN A 1 106 ? -0.728 20.244 -0.755 1.00 93.12 106 GLN A C 1
ATOM 847 O O . GLN A 1 106 ? -1.198 21.269 -1.238 1.00 93.12 106 GLN A O 1
ATOM 852 N N . GLY A 1 107 ? -1.384 19.505 0.137 1.00 90.12 107 GLY A N 1
ATOM 853 C CA . GLY A 1 107 ? -2.720 19.818 0.626 1.00 90.12 107 GLY A CA 1
ATOM 854 C C . GLY A 1 107 ? -3.833 19.546 -0.383 1.00 90.12 107 GLY A C 1
ATOM 855 O O . GLY A 1 107 ? -4.944 20.016 -0.160 1.00 90.12 107 GLY A O 1
ATOM 856 N N . SER A 1 108 ? -3.564 18.797 -1.462 1.00 93.00 108 SER A N 1
ATOM 857 C CA . SER A 1 108 ? -4.588 18.462 -2.453 1.00 93.00 108 SER A CA 1
ATOM 858 C C . SER A 1 108 ? -5.790 17.756 -1.814 1.00 93.00 108 SER A C 1
ATOM 860 O O . SER A 1 108 ? -5.658 16.873 -0.961 1.00 93.00 108 SER A O 1
ATOM 862 N N . THR A 1 109 ? -6.982 18.110 -2.264 1.00 95.12 109 THR A N 1
ATOM 863 C CA . THR A 1 109 ? -8.258 17.635 -1.727 1.00 95.12 109 THR A CA 1
ATOM 864 C C . THR A 1 109 ? -9.008 16.776 -2.745 1.00 95.12 109 THR A C 1
ATOM 866 O O . THR A 1 109 ? -8.596 16.632 -3.897 1.00 95.12 109 THR A O 1
ATOM 869 N N . LEU A 1 110 ? -10.124 16.171 -2.322 1.00 95.75 110 LEU A N 1
ATOM 870 C CA . LEU A 1 110 ? -11.017 15.488 -3.260 1.00 95.75 110 LEU A CA 1
ATOM 871 C C . LEU A 1 110 ? -11.628 16.474 -4.272 1.00 95.75 110 LEU A C 1
ATOM 873 O O . LEU A 1 110 ? -11.825 16.103 -5.425 1.00 95.75 110 LEU A O 1
ATOM 877 N N . ASP A 1 111 ? -11.880 17.721 -3.873 1.00 96.75 111 ASP A N 1
ATOM 878 C CA . ASP A 1 111 ? -12.449 18.734 -4.765 1.00 96.75 111 ASP A CA 1
ATOM 879 C C . ASP A 1 111 ? -11.487 19.059 -5.917 1.00 96.75 111 ASP A C 1
ATOM 881 O O . ASP A 1 111 ? -11.919 19.154 -7.064 1.00 96.75 111 ASP A O 1
ATOM 885 N N . ASP A 1 112 ? -10.177 19.110 -5.650 1.00 96.31 112 ASP A N 1
ATOM 886 C CA . ASP A 1 112 ? -9.152 19.276 -6.691 1.00 96.31 112 ASP A CA 1
ATOM 887 C C . ASP A 1 112 ? -9.149 18.099 -7.682 1.00 96.31 112 ASP A C 1
ATOM 889 O O . ASP A 1 112 ? -8.989 18.283 -8.891 1.00 96.31 112 ASP A O 1
ATOM 893 N N . TYR A 1 113 ? -9.373 16.876 -7.187 1.00 97.75 113 TYR A N 1
ATOM 894 C CA . TYR A 1 113 ? -9.497 15.690 -8.040 1.00 97.75 113 TYR A CA 1
ATOM 895 C C . TYR A 1 113 ? -10.733 15.781 -8.933 1.00 97.75 113 TYR A C 1
ATOM 897 O O . TYR A 1 113 ? -10.640 15.545 -10.136 1.00 97.75 113 TYR A O 1
ATOM 905 N N . LEU A 1 114 ? -11.883 16.146 -8.357 1.00 97.94 114 LEU A N 1
ATOM 906 C CA . LEU A 1 114 ? -13.152 16.258 -9.077 1.00 97.94 114 LEU A CA 1
ATOM 907 C C . LEU A 1 114 ? -13.174 17.440 -10.053 1.00 97.94 114 LEU A C 1
ATOM 909 O O . LEU A 1 114 ? -13.839 17.363 -11.083 1.00 97.94 114 LEU A O 1
ATOM 913 N N . ALA A 1 115 ? -12.408 18.501 -9.793 1.00 96.88 115 ALA A N 1
ATOM 914 C CA . ALA A 1 115 ? -12.220 19.592 -10.746 1.00 96.88 115 ALA A CA 1
ATOM 915 C C . ALA A 1 115 ? -11.548 19.112 -12.044 1.00 96.88 115 ALA A C 1
ATOM 917 O O . ALA A 1 115 ? -11.865 19.610 -13.125 1.00 96.88 115 ALA A O 1
ATOM 918 N N . ARG A 1 116 ? -10.650 18.121 -11.951 1.00 96.19 116 ARG A N 1
ATOM 919 C CA . ARG A 1 116 ? -9.991 17.505 -13.111 1.00 96.19 116 ARG A CA 1
ATOM 920 C C . ARG A 1 116 ? -10.799 16.350 -13.704 1.00 96.19 116 ARG A C 1
ATOM 922 O O . ARG A 1 116 ? -10.873 16.225 -14.922 1.00 96.19 116 ARG A O 1
ATOM 929 N N . ILE A 1 117 ? -11.427 15.534 -12.857 1.00 97.44 117 ILE A N 1
ATOM 930 C CA . ILE A 1 117 ? -12.202 14.351 -13.249 1.00 97.44 117 ILE A CA 1
ATOM 931 C C . ILE A 1 117 ? -13.583 14.410 -12.576 1.00 97.44 117 ILE A C 1
ATOM 933 O O . ILE A 1 117 ? -13.778 13.801 -11.524 1.00 97.44 117 ILE A O 1
ATOM 937 N N . PRO A 1 118 ? -14.566 15.115 -13.170 1.00 97.19 118 PRO A N 1
ATOM 938 C CA . PRO A 1 118 ? -15.861 15.350 -12.522 1.00 97.19 118 PRO A CA 1
ATOM 939 C C . PRO A 1 118 ? -16.701 14.092 -12.279 1.00 97.19 118 PRO A C 1
ATOM 941 O O . PRO A 1 118 ? -17.499 14.059 -11.348 1.00 97.19 118 PRO A O 1
ATOM 944 N N . ASN A 1 119 ? -16.535 13.058 -13.111 1.00 96.81 119 ASN A N 1
ATOM 945 C CA . ASN A 1 119 ? -17.281 11.799 -13.027 1.00 96.81 119 ASN A CA 1
ATOM 946 C C . ASN A 1 119 ? -16.308 10.610 -13.046 1.00 96.81 119 ASN A C 1
ATOM 948 O O . ASN A 1 119 ? -16.181 9.953 -14.081 1.00 96.81 119 ASN A O 1
ATOM 952 N N . PRO A 1 120 ? -15.566 10.360 -11.954 1.00 97.31 120 PRO A N 1
ATOM 953 C CA . PRO A 1 120 ? -14.531 9.340 -11.958 1.00 97.31 120 PRO A CA 1
ATOM 954 C C . PRO A 1 120 ? -15.120 7.932 -11.921 1.00 97.31 120 PRO A C 1
ATOM 956 O O . PRO A 1 120 ? -16.055 7.649 -11.171 1.00 97.31 120 PRO A O 1
ATOM 959 N N . THR A 1 121 ? -14.507 7.020 -12.672 1.00 97.56 121 THR A N 1
ATOM 960 C CA . THR A 1 121 ? -14.863 5.594 -12.684 1.00 97.56 121 THR A CA 1
ATOM 961 C C . THR A 1 121 ? -14.585 4.929 -11.328 1.00 97.56 121 THR A C 1
ATOM 963 O O . THR A 1 121 ? -15.260 3.974 -10.939 1.00 97.56 121 THR A O 1
ATOM 966 N N . PHE A 1 122 ? -13.607 5.444 -10.577 1.00 97.56 122 PHE A N 1
ATOM 967 C CA . PHE A 1 122 ? -13.303 5.029 -9.210 1.00 97.56 122 PHE A CA 1
ATOM 968 C C . PHE A 1 122 ? -13.037 6.262 -8.342 1.00 97.56 122 PHE A C 1
ATOM 970 O O . PHE A 1 122 ? -12.030 6.946 -8.526 1.00 97.56 122 PHE A O 1
ATOM 977 N N . LEU A 1 123 ? -13.943 6.548 -7.405 1.00 97.31 123 LEU A N 1
ATOM 978 C CA . LEU A 1 123 ? -13.856 7.730 -6.550 1.00 97.31 123 LEU A CA 1
ATOM 979 C C . LEU A 1 123 ? -12.767 7.552 -5.470 1.00 97.31 123 LEU A C 1
ATOM 981 O O . LEU A 1 123 ? -12.813 6.573 -4.712 1.00 97.31 123 LEU A O 1
ATOM 985 N N . PRO A 1 124 ? -11.811 8.493 -5.353 1.00 97.44 124 PRO 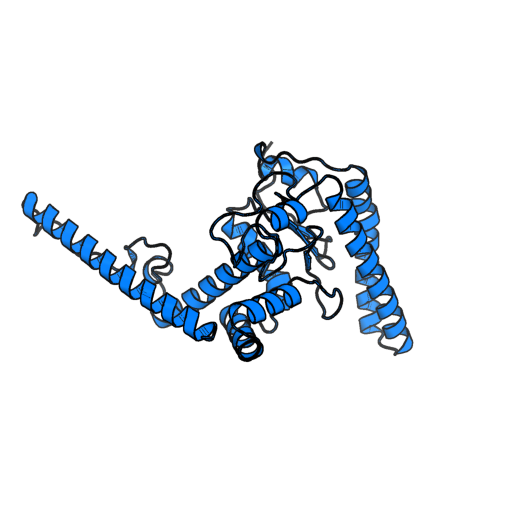A N 1
ATOM 986 C CA . PRO A 1 124 ? -10.856 8.492 -4.258 1.00 97.44 124 PRO A CA 1
ATOM 987 C C . PRO A 1 124 ? -11.520 8.625 -2.892 1.00 97.44 124 PRO A C 1
ATOM 989 O O . PRO A 1 124 ? -12.669 9.035 -2.743 1.00 97.44 124 PRO A O 1
ATOM 992 N N . ASP A 1 125 ? -10.746 8.310 -1.871 1.00 96.56 125 ASP A N 1
ATOM 993 C CA . ASP A 1 125 ? -11.102 8.553 -0.496 1.00 96.56 125 ASP A CA 1
ATOM 994 C C . ASP A 1 125 ? -11.337 10.034 -0.218 1.00 96.56 125 ASP A C 1
ATOM 996 O O . ASP A 1 125 ? -10.611 10.903 -0.716 1.00 96.56 125 ASP A O 1
ATOM 1000 N N . LYS A 1 126 ? -12.386 10.319 0.554 1.00 94.88 126 LYS A N 1
ATOM 1001 C CA . LYS A 1 126 ? -12.860 11.681 0.766 1.00 94.88 126 LYS A CA 1
ATOM 1002 C C . LYS A 1 126 ? -11.923 12.459 1.675 1.00 94.88 126 LYS A C 1
ATOM 1004 O O . LYS A 1 126 ? -11.568 13.589 1.343 1.00 94.88 126 LYS A O 1
ATOM 1009 N N . ASP A 1 127 ? -11.524 11.869 2.791 1.00 95.25 127 ASP A N 1
ATOM 1010 C CA . ASP A 1 127 ? -10.870 12.578 3.888 1.00 95.25 127 ASP A CA 1
ATOM 1011 C C . ASP A 1 127 ? -9.387 12.226 4.058 1.00 95.25 127 ASP A C 1
ATOM 1013 O O . ASP A 1 127 ? -8.734 12.753 4.959 1.00 95.25 127 ASP A O 1
ATOM 1017 N N . ASN A 1 128 ? -8.847 11.431 3.128 1.00 96.81 128 ASN A N 1
ATOM 1018 C CA . ASN A 1 128 ? -7.462 10.984 3.084 1.00 96.81 128 ASN A CA 1
ATOM 1019 C C . ASN A 1 128 ? -7.103 9.992 4.203 1.00 96.81 128 ASN A C 1
ATOM 1021 O O . ASN A 1 128 ? -5.918 9.826 4.493 1.00 96.81 128 ASN A O 1
ATOM 1025 N N . VAL A 1 129 ? -8.080 9.319 4.817 1.00 97.94 129 VAL A N 1
ATOM 1026 C CA . VAL A 1 129 ? -7.856 8.341 5.886 1.00 97.94 129 VAL A CA 1
ATOM 1027 C C . VAL A 1 129 ? -8.465 7.000 5.495 1.00 97.94 129 VAL A C 1
ATOM 1029 O O . VAL A 1 129 ? -9.670 6.846 5.424 1.00 97.94 129 VAL A O 1
ATOM 1032 N N . ILE A 1 130 ? -7.620 5.987 5.285 1.00 98.38 130 ILE A N 1
ATOM 1033 C CA . ILE A 1 130 ? -8.086 4.627 4.972 1.00 98.38 130 ILE A CA 1
ATOM 1034 C C . ILE A 1 130 ? -7.721 3.684 6.124 1.00 98.38 130 ILE A C 1
ATOM 1036 O O . ILE A 1 130 ? -6.526 3.420 6.334 1.00 98.38 130 ILE A O 1
ATOM 1040 N N . PRO A 1 131 ? -8.700 3.146 6.873 1.00 97.88 131 PRO A N 1
ATOM 1041 C CA . PRO A 1 131 ? -8.430 2.260 7.997 1.00 97.88 131 PRO A CA 1
ATOM 1042 C C . PRO A 1 131 ? -7.922 0.879 7.551 1.00 97.88 131 PRO A C 1
ATOM 1044 O O . PRO A 1 131 ? -8.332 0.313 6.534 1.00 97.88 131 PRO A O 1
ATOM 1047 N N . ILE 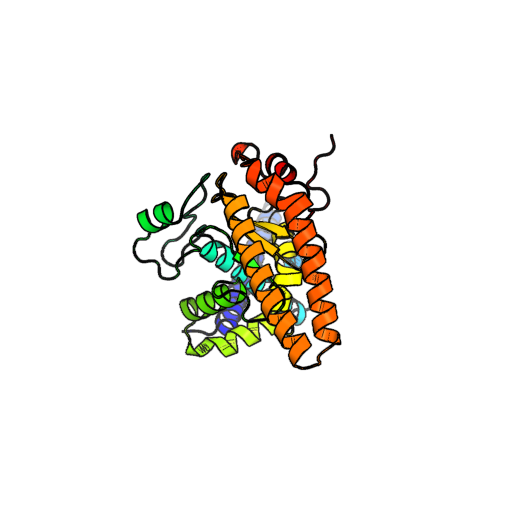A 1 132 ? -7.008 0.322 8.352 1.00 96.25 132 ILE A N 1
ATOM 1048 C CA . ILE A 1 132 ? -6.443 -1.026 8.208 1.00 96.25 132 ILE A CA 1
ATOM 1049 C C . ILE A 1 132 ? -6.434 -1.706 9.577 1.00 96.25 132 ILE A C 1
ATOM 1051 O O . ILE A 1 132 ? -5.445 -1.682 10.318 1.00 96.25 132 ILE A O 1
ATOM 1055 N N . VAL A 1 133 ? -7.556 -2.336 9.905 1.00 94.69 133 VAL A N 1
ATOM 1056 C CA . VAL A 1 133 ? -7.746 -3.082 11.152 1.00 94.69 133 VAL A CA 1
ATOM 1057 C C . VAL A 1 133 ? -7.968 -4.569 10.875 1.00 94.69 133 VAL A C 1
ATOM 1059 O O . VAL A 1 133 ? -8.397 -4.969 9.787 1.00 94.69 133 VAL A O 1
ATOM 1062 N N . ASP A 1 134 ? -7.610 -5.403 11.851 1.00 90.19 134 ASP A N 1
ATOM 1063 C CA . ASP A 1 134 ? -7.860 -6.844 11.792 1.00 90.19 134 ASP A CA 1
ATOM 1064 C C . ASP A 1 134 ? -9.288 -7.160 12.259 1.00 90.19 134 ASP A C 1
ATOM 1066 O O . ASP A 1 134 ? -9.769 -6.630 13.260 1.00 90.19 134 ASP A O 1
ATOM 1070 N N . GLY A 1 135 ? -9.949 -8.065 11.544 1.00 86.00 135 GLY A N 1
ATOM 1071 C CA . GLY A 1 135 ? -11.391 -8.295 11.638 1.00 86.00 135 GLY A CA 1
ATOM 1072 C C . GLY A 1 135 ? -12.152 -7.663 10.476 1.00 86.00 135 GLY A C 1
ATOM 1073 O O . GLY A 1 135 ? -11.646 -6.772 9.798 1.00 86.00 135 GLY A O 1
ATOM 1074 N N . ASP A 1 136 ? -13.341 -8.193 10.228 1.00 81.06 136 ASP A N 1
ATOM 1075 C CA . ASP A 1 136 ? -14.220 -7.768 9.144 1.00 81.06 136 ASP A CA 1
ATOM 1076 C C . ASP A 1 136 ? -15.301 -6.818 9.688 1.00 81.06 136 ASP A C 1
ATOM 1078 O O . ASP A 1 136 ? -15.591 -6.833 10.885 1.00 81.06 136 ASP A O 1
ATOM 1082 N N . ASP A 1 137 ? -15.856 -5.979 8.811 1.00 83.69 137 ASP A N 1
ATOM 1083 C CA . ASP A 1 137 ? -17.010 -5.106 9.075 1.00 83.69 137 ASP A CA 1
ATOM 1084 C C . ASP A 1 137 ? -16.809 -4.021 10.158 1.00 83.69 137 ASP A C 1
ATOM 1086 O O . ASP A 1 137 ? -17.766 -3.519 10.749 1.00 83.69 137 ASP A O 1
ATOM 1090 N N . TRP A 1 138 ? -15.561 -3.611 10.413 1.00 91.69 138 TRP A N 1
ATOM 1091 C CA . TRP A 1 138 ? -15.274 -2.497 11.327 1.00 91.69 138 TRP A CA 1
ATOM 1092 C C . TRP A 1 138 ? -15.465 -1.121 10.691 1.00 91.69 138 TRP A C 1
ATOM 1094 O O . TRP A 1 138 ? -15.863 -0.195 11.392 1.00 91.69 138 TRP A O 1
ATOM 1104 N N . PHE A 1 139 ? -15.204 -0.980 9.393 1.00 93.12 139 PHE A N 1
ATOM 1105 C CA . PHE A 1 139 ? -15.366 0.258 8.629 1.00 93.12 139 PHE A CA 1
ATOM 1106 C C . PHE A 1 139 ? -15.897 -0.084 7.239 1.00 93.12 139 PHE A C 1
ATOM 1108 O O . PHE A 1 139 ? -15.452 -1.065 6.650 1.00 93.12 139 PHE A O 1
ATOM 1115 N N . GLU A 1 140 ? -16.833 0.713 6.725 1.00 85.12 140 GLU A N 1
ATOM 1116 C CA . GLU A 1 140 ? -17.448 0.480 5.407 1.00 85.12 140 GLU A CA 1
ATOM 1117 C C . GLU A 1 140 ? -16.490 0.793 4.244 1.00 85.12 140 GLU A C 1
ATOM 1119 O O . GLU A 1 140 ? -16.664 0.304 3.129 1.00 85.12 140 GLU A O 1
ATOM 1124 N N . ASP A 1 141 ? -15.467 1.603 4.502 1.00 86.06 141 ASP A N 1
ATOM 1125 C CA . ASP A 1 141 ? -14.506 2.125 3.533 1.00 86.06 141 ASP A CA 1
ATOM 1126 C C . ASP A 1 141 ? -13.061 1.688 3.826 1.00 86.06 141 ASP A C 1
ATOM 1128 O O . ASP A 1 141 ? -12.096 2.346 3.419 1.00 86.06 141 ASP A O 1
ATOM 1132 N N . ASP A 1 142 ? -12.900 0.541 4.494 1.00 94.50 142 ASP A N 1
ATOM 1133 C CA . ASP A 1 142 ? -11.585 -0.026 4.769 1.00 94.50 142 ASP A CA 1
ATOM 1134 C C . ASP A 1 142 ? -10.807 -0.373 3.484 1.00 94.50 142 ASP A C 1
ATOM 1136 O O . ASP A 1 142 ? -11.338 -0.468 2.370 1.00 94.50 142 ASP A O 1
ATOM 1140 N N . ILE A 1 143 ? -9.495 -0.576 3.628 1.00 96.94 143 ILE A N 1
ATOM 1141 C CA . ILE A 1 143 ? -8.630 -0.842 2.472 1.00 96.94 143 ILE A CA 1
ATOM 1142 C C . ILE A 1 143 ? -9.007 -2.114 1.688 1.00 96.94 143 ILE A C 1
ATOM 1144 O O . ILE A 1 143 ? -8.770 -2.186 0.478 1.00 96.94 143 ILE A O 1
ATOM 1148 N N . VAL A 1 144 ? -9.571 -3.129 2.352 1.00 97.00 144 VAL A N 1
ATOM 1149 C CA . VAL A 1 144 ? -9.960 -4.402 1.732 1.00 97.00 144 VAL A CA 1
ATOM 1150 C C . VAL A 1 144 ? -11.189 -4.186 0.860 1.00 97.00 144 VAL A C 1
ATOM 1152 O O . VAL A 1 144 ? -11.190 -4.616 -0.297 1.00 97.00 144 VAL A O 1
ATOM 1155 N N . ASP A 1 145 ? -12.201 -3.495 1.374 1.00 95.69 145 ASP A N 1
ATOM 1156 C CA . ASP A 1 145 ? -13.430 -3.220 0.638 1.00 95.69 145 ASP A CA 1
ATOM 1157 C C . ASP A 1 145 ? -13.195 -2.221 -0.492 1.00 95.69 145 ASP A C 1
ATOM 1159 O O . ASP A 1 145 ? -13.637 -2.465 -1.619 1.00 95.69 145 ASP A O 1
ATOM 1163 N N . ARG A 1 146 ? -12.354 -1.202 -0.281 1.00 97.38 146 ARG A N 1
ATOM 1164 C CA . ARG A 1 146 ? -11.877 -0.338 -1.372 1.00 97.38 146 ARG A CA 1
ATOM 1165 C C . ARG A 1 146 ? -11.154 -1.123 -2.465 1.00 97.38 146 ARG A C 1
ATOM 1167 O O . ARG A 1 146 ? -11.372 -0.861 -3.649 1.00 97.38 146 ARG A O 1
ATOM 1174 N N . PHE A 1 147 ? -10.318 -2.104 -2.113 1.00 98.06 147 PHE A N 1
ATOM 1175 C CA . PHE A 1 147 ? -9.644 -2.939 -3.114 1.00 98.06 147 PHE A CA 1
ATOM 1176 C C . PHE A 1 147 ? -10.617 -3.869 -3.850 1.00 98.06 147 PHE A C 1
ATOM 1178 O O . PHE A 1 147 ? -10.478 -4.074 -5.056 1.00 98.06 147 PHE A O 1
ATOM 1185 N N . ARG A 1 148 ? -11.638 -4.399 -3.165 1.00 97.50 148 ARG A N 1
ATOM 1186 C CA . ARG A 1 148 ? -12.719 -5.163 -3.807 1.00 97.50 148 ARG A CA 1
ATOM 1187 C C . ARG A 1 148 ? -13.488 -4.301 -4.802 1.00 97.50 148 ARG A C 1
ATOM 1189 O O . ARG A 1 148 ? -13.688 -4.742 -5.930 1.00 97.50 148 ARG A O 1
ATOM 1196 N N . VAL A 1 149 ? -13.869 -3.077 -4.425 1.00 97.38 149 VAL A N 1
ATOM 1197 C CA . VAL A 1 149 ? -14.506 -2.113 -5.340 1.00 97.38 149 VAL A CA 1
ATOM 1198 C C . VAL A 1 149 ? -13.599 -1.845 -6.537 1.00 97.38 149 VAL A C 1
ATOM 1200 O O . VAL A 1 149 ? -14.049 -1.971 -7.668 1.00 97.38 149 VAL A O 1
ATOM 1203 N N . PHE A 1 150 ? -12.305 -1.600 -6.316 1.00 98.19 150 PHE A N 1
ATOM 1204 C CA . PHE A 1 150 ? -11.347 -1.403 -7.405 1.00 98.19 150 PHE A CA 1
ATOM 1205 C C . PHE A 1 150 ? -11.315 -2.596 -8.377 1.00 98.19 150 PHE A C 1
ATOM 1207 O O . PHE A 1 150 ? -11.380 -2.414 -9.592 1.00 98.19 150 PHE A O 1
ATOM 1214 N N . LEU A 1 151 ? -11.265 -3.831 -7.863 1.00 98.06 151 LEU A N 1
ATOM 1215 C CA . LEU A 1 151 ? -11.284 -5.029 -8.703 1.00 98.06 151 LEU A CA 1
ATOM 1216 C C . LEU A 1 151 ? -12.591 -5.175 -9.492 1.00 98.06 151 LEU A C 1
ATOM 1218 O O . LEU A 1 151 ? -12.534 -5.529 -10.670 1.00 98.06 151 LEU A O 1
ATOM 1222 N N . ARG A 1 152 ? -13.745 -4.879 -8.880 1.00 97.44 152 ARG A N 1
ATOM 1223 C CA . ARG A 1 152 ? -15.046 -4.862 -9.574 1.00 97.44 152 ARG A CA 1
ATOM 1224 C C . ARG A 1 152 ? -15.057 -3.843 -10.703 1.00 97.44 152 ARG A C 1
ATOM 1226 O O . ARG A 1 152 ? -15.480 -4.166 -11.807 1.00 97.44 152 ARG A O 1
ATOM 1233 N N . THR A 1 153 ? -14.548 -2.644 -10.445 1.00 96.94 153 THR A N 1
ATOM 1234 C CA . THR A 1 153 ? -14.491 -1.557 -11.423 1.00 96.94 153 THR A CA 1
ATOM 1235 C C . THR A 1 153 ? -13.594 -1.906 -12.613 1.00 96.94 153 THR A C 1
ATOM 1237 O O . THR A 1 153 ? -13.990 -1.720 -13.761 1.00 96.94 153 THR A O 1
ATOM 1240 N N . VAL A 1 154 ? -12.394 -2.440 -12.362 1.00 96.81 154 VAL A N 1
ATOM 1241 C CA . VAL A 1 154 ? -11.395 -2.685 -13.419 1.00 96.81 154 VAL A CA 1
ATOM 1242 C C . VAL A 1 154 ? -11.652 -3.985 -14.182 1.00 96.81 154 VAL A C 1
ATOM 1244 O O . VAL A 1 154 ? -11.485 -4.036 -15.401 1.00 96.81 154 VAL A O 1
ATOM 1247 N N . PHE A 1 155 ? -12.034 -5.050 -13.477 1.00 96.56 155 PHE A N 1
ATOM 1248 C CA . PHE A 1 155 ? -12.134 -6.393 -14.050 1.00 96.56 155 PHE A CA 1
ATOM 1249 C C . PHE A 1 155 ? -13.572 -6.900 -14.171 1.00 96.56 155 PHE A C 1
ATOM 1251 O O . PHE A 1 155 ? -13.779 -7.918 -14.825 1.00 96.56 155 PHE A O 1
ATOM 1258 N N . GLY A 1 156 ? -14.560 -6.197 -13.617 1.00 96.50 156 GLY A N 1
ATOM 1259 C CA . GLY A 1 156 ? -15.974 -6.571 -13.647 1.00 96.50 156 GLY A CA 1
ATOM 1260 C C . GLY A 1 156 ? -16.383 -7.464 -12.474 1.00 96.50 156 GLY A C 1
ATOM 1261 O O . GLY A 1 156 ? -15.627 -8.339 -12.045 1.00 96.50 156 GLY A O 1
ATOM 1262 N N . GLU A 1 157 ? -17.612 -7.269 -11.983 1.00 96.69 157 GLU A N 1
ATOM 1263 C CA . GLU A 1 157 ? -18.190 -8.015 -10.850 1.00 96.69 157 GLU A CA 1
ATOM 1264 C C . GLU A 1 157 ? -18.104 -9.532 -11.051 1.00 96.69 157 GLU A C 1
ATOM 1266 O O . GLU A 1 157 ? -17.733 -10.268 -10.140 1.00 96.69 157 GLU A O 1
ATOM 1271 N N . GLN A 1 158 ? -18.370 -10.005 -12.272 1.00 96.69 158 GLN A N 1
ATOM 1272 C CA . GLN A 1 158 ? -18.418 -11.433 -12.586 1.00 96.69 158 GLN A CA 1
ATOM 1273 C C . GLN A 1 158 ? -17.080 -12.163 -12.378 1.00 96.69 158 GLN A C 1
ATOM 1275 O O . GLN A 1 158 ? -17.066 -13.389 -12.299 1.00 96.69 158 GLN A O 1
ATOM 1280 N N . HIS A 1 159 ? -15.962 -11.433 -12.291 1.00 96.81 159 HIS A N 1
ATOM 1281 C CA . HIS A 1 159 ? -14.630 -12.001 -12.067 1.00 96.81 159 HIS A CA 1
ATOM 1282 C C . HIS A 1 159 ? -14.098 -11.755 -10.650 1.00 96.81 159 HIS A C 1
ATOM 1284 O O . HIS A 1 159 ? -12.987 -12.187 -10.349 1.00 96.81 159 HIS A O 1
ATOM 1290 N N . LEU A 1 160 ? -14.847 -11.083 -9.767 1.00 97.38 160 LEU A N 1
ATOM 1291 C CA . LEU A 1 160 ? -14.344 -10.661 -8.458 1.00 97.38 160 LEU A CA 1
ATOM 1292 C C . LEU A 1 160 ? -13.805 -11.830 -7.626 1.00 97.38 160 LEU A C 1
ATOM 1294 O O . LEU A 1 160 ? -12.660 -11.786 -7.185 1.00 97.38 160 LEU A O 1
ATOM 1298 N N . GLU A 1 161 ? -14.597 -12.886 -7.446 1.00 97.44 161 GLU A N 1
ATOM 1299 C CA . GLU A 1 161 ? -14.213 -14.030 -6.612 1.00 97.44 161 GLU A CA 1
ATOM 1300 C C . GLU A 1 161 ? -12.999 -14.783 -7.170 1.00 97.44 161 GLU A C 1
ATOM 1302 O O . GLU A 1 161 ? -12.123 -15.221 -6.424 1.00 97.44 161 GLU A O 1
ATOM 1307 N N . GLU A 1 162 ? -12.915 -14.920 -8.493 1.00 98.00 162 GLU A N 1
ATOM 1308 C CA . GLU A 1 162 ? -11.754 -15.513 -9.162 1.00 98.00 162 GLU A CA 1
ATOM 1309 C C . GLU A 1 162 ? -10.504 -14.644 -8.990 1.00 98.00 162 GLU A C 1
ATOM 1311 O O . GLU A 1 162 ? -9.446 -15.148 -8.609 1.00 98.00 162 GLU A O 1
ATOM 1316 N N . ASN A 1 163 ? -10.639 -13.329 -9.172 1.00 98.25 163 ASN A N 1
ATOM 1317 C CA . ASN A 1 163 ? -9.546 -12.377 -9.009 1.00 98.25 163 ASN A CA 1
ATOM 1318 C C . ASN A 1 163 ? -9.053 -12.319 -7.559 1.00 98.25 163 ASN A C 1
ATOM 1320 O O . ASN A 1 163 ? -7.846 -12.283 -7.333 1.00 98.25 163 ASN A O 1
ATOM 1324 N N . LEU A 1 164 ? -9.953 -12.356 -6.572 1.00 98.19 164 LEU A N 1
ATOM 1325 C CA . LEU A 1 164 ? -9.584 -12.391 -5.156 1.00 98.19 164 LEU A CA 1
ATOM 1326 C C . LEU A 1 164 ? -8.801 -13.660 -4.814 1.00 98.19 164 LEU A C 1
ATOM 1328 O O . LEU A 1 164 ? -7.774 -13.563 -4.141 1.00 98.19 164 LEU A O 1
ATOM 1332 N N . ARG A 1 165 ? -9.228 -14.830 -5.315 1.00 98.31 165 ARG A N 1
ATOM 1333 C CA . ARG A 1 165 ? -8.474 -16.086 -5.149 1.00 98.31 165 ARG A CA 1
ATOM 1334 C C . ARG A 1 165 ? -7.092 -16.009 -5.789 1.00 98.31 165 ARG A C 1
ATOM 1336 O O . ARG A 1 165 ? -6.116 -16.440 -5.182 1.00 98.31 165 ARG A O 1
ATOM 1343 N N . PHE A 1 166 ? -6.996 -15.445 -6.990 1.00 98.44 166 PHE A N 1
ATOM 1344 C CA . PHE A 1 166 ? -5.715 -15.280 -7.670 1.00 98.44 166 PHE A CA 1
ATOM 1345 C C . PHE A 1 166 ? -4.776 -14.325 -6.914 1.00 98.44 166 PHE A C 1
ATOM 1347 O O . PHE A 1 166 ? -3.589 -14.619 -6.762 1.00 98.44 166 PHE A O 1
ATOM 1354 N N . VAL A 1 167 ? -5.302 -13.217 -6.380 1.00 98.56 167 VAL A N 1
ATOM 1355 C CA . VAL A 1 167 ? -4.545 -12.263 -5.551 1.00 98.56 167 VAL A CA 1
ATOM 1356 C C . VAL A 1 167 ? -4.013 -12.941 -4.291 1.00 98.56 167 VAL A C 1
ATOM 1358 O O . VAL A 1 167 ? -2.816 -12.860 -4.020 1.00 98.56 167 VAL A O 1
ATOM 1361 N N . THR A 1 168 ? -4.863 -13.629 -3.524 1.00 98.38 168 THR A N 1
ATOM 1362 C CA . THR A 1 168 ? -4.435 -14.265 -2.268 1.00 98.38 168 THR A CA 1
ATOM 1363 C C . THR A 1 168 ? -3.440 -15.398 -2.510 1.00 98.38 168 THR A C 1
ATOM 1365 O O . THR A 1 168 ? -2.437 -15.477 -1.797 1.00 98.38 168 THR A O 1
ATOM 1368 N N . ALA A 1 169 ? -3.645 -16.203 -3.559 1.00 98.25 169 ALA A N 1
ATOM 1369 C CA . ALA A 1 169 ? -2.704 -17.241 -3.975 1.00 98.25 169 ALA A CA 1
ATOM 1370 C C . ALA A 1 169 ? -1.342 -16.656 -4.382 1.00 98.25 169 ALA A C 1
ATOM 1372 O O . ALA A 1 169 ? -0.312 -17.112 -3.887 1.00 98.25 169 ALA A O 1
ATOM 1373 N N . SER A 1 170 ? -1.328 -15.606 -5.211 1.00 98.12 170 SER A N 1
ATOM 1374 C CA . SER A 1 170 ? -0.094 -14.946 -5.670 1.00 98.12 170 SER A CA 1
ATOM 1375 C C . SER A 1 170 ? 0.689 -14.295 -4.527 1.00 98.12 170 SER A C 1
ATOM 1377 O O . SER A 1 170 ? 1.918 -14.267 -4.540 1.00 98.12 170 SER A O 1
ATOM 1379 N N . LEU A 1 171 ? -0.012 -13.774 -3.519 1.00 97.88 171 LEU A N 1
ATOM 1380 C CA . LEU A 1 171 ? 0.594 -13.174 -2.329 1.00 97.88 171 LEU A CA 1
ATOM 1381 C C . LEU A 1 171 ? 0.997 -14.206 -1.266 1.00 97.88 171 LEU A C 1
ATOM 1383 O O . LEU A 1 171 ? 1.706 -13.854 -0.324 1.00 97.88 171 LEU A O 1
ATOM 1387 N N . GLY A 1 172 ? 0.552 -15.460 -1.388 1.00 97.25 172 GLY A N 1
ATOM 1388 C CA . GLY A 1 172 ? 0.796 -16.504 -0.392 1.00 97.25 172 GLY A CA 1
ATOM 1389 C C . GLY A 1 172 ? 0.076 -16.260 0.940 1.00 97.25 172 GLY A C 1
ATOM 1390 O O . GLY A 1 172 ? 0.580 -16.651 1.994 1.00 97.25 172 GLY A O 1
ATOM 1391 N N . VAL A 1 173 ? -1.087 -15.600 0.918 1.00 97.25 173 VAL A N 1
ATOM 1392 C CA . VAL A 1 173 ? -1.894 -15.306 2.116 1.00 97.25 173 VAL A CA 1
ATOM 1393 C C . VAL A 1 173 ? -3.232 -16.035 2.072 1.00 97.25 173 VAL A C 1
ATOM 1395 O O . VAL A 1 173 ? -3.768 -16.308 1.004 1.00 97.25 173 VAL A O 1
ATOM 1398 N N . LYS A 1 174 ? -3.808 -16.337 3.242 1.00 95.19 174 LYS A N 1
ATOM 1399 C CA . LYS A 1 174 ? -5.135 -16.973 3.317 1.00 95.19 174 LYS A CA 1
ATOM 1400 C C . LYS A 1 174 ? -6.255 -15.972 3.058 1.00 95.19 174 LYS A C 1
ATOM 1402 O O . LYS A 1 174 ? -7.174 -16.261 2.300 1.00 95.19 174 LYS A O 1
ATOM 1407 N N . ARG A 1 175 ? -6.175 -14.798 3.689 1.00 94.94 175 ARG A N 1
ATOM 1408 C CA . ARG A 1 175 ? -7.127 -13.697 3.513 1.00 94.94 175 ARG A CA 1
ATOM 1409 C C . ARG A 1 175 ? -6.397 -12.489 2.950 1.00 94.94 175 ARG A C 1
ATOM 1411 O O . ARG A 1 175 ? -5.286 -12.188 3.379 1.00 94.94 175 ARG A O 1
ATOM 1418 N N . LEU A 1 176 ? -7.050 -11.742 2.065 1.00 96.19 176 LEU A N 1
ATOM 1419 C CA . LEU A 1 176 ? -6.522 -10.472 1.560 1.00 96.19 176 LEU A CA 1
ATOM 1420 C C . LEU A 1 176 ? -6.191 -9.494 2.706 1.00 96.19 176 LEU A C 1
ATOM 1422 O O . LEU A 1 176 ? -5.147 -8.846 2.691 1.00 96.19 176 LEU A O 1
ATOM 1426 N N . ARG A 1 177 ? -7.024 -9.468 3.753 1.00 96.19 177 ARG A N 1
ATOM 1427 C CA . ARG A 1 177 ? -6.789 -8.692 4.980 1.00 96.19 177 ARG A CA 1
ATOM 1428 C C . ARG A 1 177 ? -5.444 -9.003 5.644 1.00 96.19 177 ARG A C 1
ATOM 1430 O O . ARG A 1 177 ? -4.774 -8.091 6.120 1.00 96.19 177 ARG A O 1
ATOM 1437 N N . ASP A 1 178 ? -5.000 -10.265 5.618 1.00 96.31 178 ASP A N 1
ATOM 1438 C CA . ASP A 1 178 ? -3.709 -10.651 6.199 1.00 96.31 178 ASP A CA 1
ATOM 1439 C C . ASP A 1 178 ? -2.541 -9.955 5.483 1.00 96.31 178 ASP A C 1
ATOM 1441 O O . ASP A 1 178 ? -1.564 -9.586 6.136 1.00 96.31 178 ASP A O 1
ATOM 1445 N N . TYR A 1 179 ? -2.646 -9.739 4.164 1.00 98.00 179 TYR A N 1
ATOM 1446 C CA . TYR A 1 179 ? -1.648 -8.991 3.397 1.00 98.00 179 TYR A CA 1
ATOM 1447 C C . TYR A 1 179 ? -1.622 -7.514 3.799 1.00 98.00 179 TYR A C 1
ATOM 1449 O O . TYR A 1 179 ? -0.551 -6.995 4.121 1.00 98.00 179 TYR A O 1
ATOM 1457 N N . PHE A 1 180 ? -2.780 -6.847 3.841 1.00 97.62 180 PHE A N 1
ATOM 1458 C CA . PHE A 1 180 ? -2.849 -5.425 4.187 1.00 97.62 180 PHE A CA 1
ATOM 1459 C C . PHE A 1 180 ? -2.353 -5.129 5.606 1.00 97.62 180 PHE A C 1
ATOM 1461 O O . PHE A 1 180 ? -1.571 -4.200 5.799 1.00 97.62 180 PHE A O 1
ATOM 1468 N N . VAL A 1 181 ? -2.717 -5.964 6.583 1.00 95.81 181 VAL A N 1
ATOM 1469 C CA . VAL A 1 181 ? -2.307 -5.781 7.985 1.00 95.81 181 VAL A CA 1
ATOM 1470 C C . VAL A 1 181 ? -0.813 -6.076 8.200 1.00 95.81 181 VAL A C 1
ATOM 1472 O O . VAL A 1 181 ? -0.163 -5.414 9.009 1.00 95.81 181 VAL A O 1
ATOM 1475 N N . LYS A 1 182 ? -0.232 -7.073 7.511 1.00 95.25 182 LYS A N 1
ATOM 1476 C CA . LYS A 1 182 ? 1.109 -7.601 7.864 1.00 95.25 182 LYS A CA 1
ATOM 1477 C C . LYS A 1 182 ? 2.227 -7.257 6.884 1.00 95.25 182 LYS A C 1
ATOM 1479 O O . LYS A 1 182 ? 3.396 -7.227 7.301 1.00 95.25 182 LYS A O 1
ATOM 1484 N N . SER A 1 183 ? 1.895 -7.048 5.613 1.00 97.06 183 SER A N 1
ATOM 1485 C CA . SER A 1 183 ? 2.865 -7.028 4.510 1.00 97.06 183 SER A CA 1
ATOM 1486 C C . SER A 1 183 ? 2.808 -5.747 3.686 1.00 97.06 183 SER A C 1
ATOM 1488 O O . SER A 1 183 ? 3.864 -5.182 3.418 1.00 97.06 183 SER A O 1
ATOM 1490 N N . PHE A 1 184 ? 1.614 -5.227 3.380 1.00 98.12 184 PHE A N 1
ATOM 1491 C CA . PHE A 1 184 ? 1.434 -4.066 2.499 1.00 98.12 184 PHE A CA 1
ATOM 1492 C C . PHE A 1 184 ? 2.348 -2.886 2.860 1.00 98.12 184 PHE A C 1
ATOM 1494 O O . PHE A 1 184 ? 3.074 -2.376 2.010 1.00 98.12 184 PHE A O 1
ATOM 1501 N N . TYR A 1 185 ? 2.378 -2.475 4.134 1.00 98.00 185 TYR A N 1
ATOM 1502 C CA . TYR A 1 185 ? 3.195 -1.324 4.528 1.00 98.00 185 TYR A CA 1
ATOM 1503 C C . TYR A 1 185 ? 4.702 -1.587 4.399 1.00 98.00 185 TYR A C 1
ATOM 1505 O O . TYR A 1 185 ? 5.463 -0.670 4.101 1.00 98.00 185 TYR A O 1
ATOM 1513 N N . LYS A 1 186 ? 5.154 -2.836 4.576 1.00 97.50 186 LYS A N 1
ATOM 1514 C CA . LYS A 1 186 ? 6.566 -3.204 4.384 1.00 97.50 186 LYS A CA 1
ATOM 1515 C C . LYS A 1 186 ? 6.953 -3.089 2.913 1.00 97.50 186 LYS A C 1
ATOM 1517 O O . LYS A 1 186 ? 7.967 -2.461 2.610 1.00 97.50 186 LYS A O 1
ATOM 1522 N N . ASP A 1 187 ? 6.114 -3.618 2.026 1.00 97.56 187 ASP A N 1
ATOM 1523 C CA . ASP A 1 187 ? 6.307 -3.529 0.577 1.00 97.56 187 ASP A CA 1
ATOM 1524 C C . ASP A 1 187 ? 6.311 -2.064 0.122 1.00 97.56 187 ASP A C 1
ATOM 1526 O O . ASP A 1 187 ? 7.167 -1.649 -0.662 1.00 97.56 187 ASP A O 1
ATOM 1530 N N . HIS A 1 188 ? 5.410 -1.247 0.677 1.00 97.94 188 HIS A N 1
ATOM 1531 C CA . HIS A 1 188 ? 5.349 0.188 0.408 1.00 97.94 188 HIS A CA 1
ATOM 1532 C C . HIS A 1 188 ? 6.618 0.925 0.856 1.00 97.94 188 HIS A C 1
ATOM 1534 O O . HIS A 1 188 ? 7.243 1.643 0.076 1.00 97.94 188 HIS A O 1
ATOM 1540 N N . VAL A 1 189 ? 7.072 0.705 2.092 1.00 97.81 189 VAL A N 1
ATOM 1541 C CA . VAL A 1 189 ? 8.322 1.291 2.608 1.00 97.81 189 VAL A CA 1
ATOM 1542 C C . VAL A 1 189 ? 9.525 0.870 1.752 1.00 97.81 189 VAL A C 1
ATOM 1544 O O . VAL A 1 189 ? 10.398 1.698 1.473 1.00 97.81 189 VAL A O 1
ATOM 1547 N N . GLN A 1 190 ? 9.574 -0.388 1.301 1.00 96.12 190 GLN A N 1
ATOM 1548 C CA . GLN A 1 190 ? 10.632 -0.892 0.423 1.00 96.12 190 GLN A CA 1
ATOM 1549 C C . GLN A 1 190 ? 10.594 -0.231 -0.961 1.00 96.12 190 GLN A C 1
ATOM 1551 O O . GLN A 1 190 ? 11.632 0.249 -1.425 1.00 96.12 190 GLN A O 1
ATOM 1556 N N . ARG A 1 191 ? 9.413 -0.145 -1.591 1.00 95.12 191 ARG A N 1
ATOM 1557 C CA . ARG A 1 191 ? 9.203 0.499 -2.901 1.00 95.12 191 ARG A CA 1
ATOM 1558 C C . ARG A 1 191 ? 9.757 1.921 -2.924 1.00 95.12 191 ARG A C 1
ATOM 1560 O O . ARG A 1 191 ? 10.430 2.311 -3.874 1.00 95.12 191 ARG A O 1
ATOM 1567 N N . TYR A 1 192 ? 9.530 2.670 -1.850 1.00 95.56 192 TYR A N 1
ATOM 1568 C CA . TYR A 1 192 ? 9.961 4.061 -1.719 1.00 95.56 192 TYR A CA 1
ATOM 1569 C C . TYR A 1 192 ? 11.328 4.230 -1.039 1.00 95.56 192 TYR A C 1
ATOM 1571 O O . TYR A 1 192 ? 11.643 5.310 -0.539 1.00 95.56 192 TYR A O 1
ATOM 1579 N N . LYS A 1 193 ? 12.164 3.181 -0.990 1.00 95.25 193 LYS A N 1
ATOM 1580 C CA . LYS A 1 193 ? 13.528 3.234 -0.425 1.00 95.25 193 LYS A CA 1
ATOM 1581 C C . LYS A 1 193 ? 13.563 3.876 0.975 1.00 95.25 193 LYS A C 1
ATOM 1583 O O . LYS A 1 193 ? 14.378 4.756 1.254 1.00 95.25 193 LYS A O 1
ATOM 1588 N N . LYS A 1 194 ? 12.654 3.428 1.851 1.00 95.19 194 LYS A N 1
ATOM 1589 C CA . LYS A 1 194 ? 12.427 3.918 3.224 1.00 95.19 194 LYS A CA 1
ATOM 1590 C C . LYS A 1 194 ? 11.865 5.338 3.349 1.00 95.19 194 LYS A C 1
ATOM 1592 O O . LYS A 1 194 ? 11.871 5.874 4.448 1.00 95.19 194 LYS A O 1
ATOM 1597 N N . ARG A 1 195 ? 11.359 5.945 2.275 1.00 96.50 195 ARG A N 1
ATOM 1598 C CA . ARG A 1 195 ? 10.742 7.284 2.274 1.00 96.50 195 ARG A CA 1
ATOM 1599 C C . ARG A 1 195 ? 9.311 7.217 1.721 1.00 96.50 195 ARG A C 1
ATOM 1601 O O . ARG A 1 195 ? 9.056 7.768 0.652 1.00 96.50 195 ARG A O 1
ATOM 1608 N N . PRO A 1 196 ? 8.400 6.475 2.376 1.00 97.38 196 PRO A N 1
ATOM 1609 C CA . PRO A 1 196 ? 7.070 6.225 1.835 1.00 97.38 196 PRO A CA 1
ATOM 1610 C C . PRO A 1 196 ? 6.251 7.509 1.725 1.00 97.38 196 PRO A C 1
ATOM 1612 O O . PRO A 1 196 ? 6.373 8.409 2.554 1.00 97.38 196 PRO A O 1
ATOM 1615 N N . ILE A 1 197 ? 5.373 7.548 0.723 1.00 97.19 197 ILE A N 1
ATOM 1616 C CA . ILE A 1 197 ? 4.419 8.650 0.525 1.00 97.19 197 ILE A CA 1
ATOM 1617 C C . ILE A 1 197 ? 3.054 8.388 1.171 1.00 97.19 197 ILE A C 1
ATOM 1619 O O . ILE A 1 197 ? 2.266 9.313 1.325 1.00 97.19 197 ILE A O 1
ATOM 1623 N N . TYR A 1 198 ? 2.783 7.137 1.550 1.00 98.19 198 TYR A N 1
ATOM 1624 C CA . TYR A 1 198 ? 1.623 6.782 2.373 1.00 98.19 198 TYR A CA 1
ATOM 1625 C C . TYR A 1 198 ? 2.144 6.532 3.772 1.00 98.19 198 TYR A C 1
ATOM 1627 O O . TYR A 1 198 ? 3.066 5.728 3.933 1.00 98.19 198 TYR A O 1
ATOM 1635 N N . TRP A 1 199 ? 1.617 7.250 4.753 1.00 98.50 199 TRP A N 1
ATOM 1636 C CA . TRP A 1 199 ? 2.063 7.157 6.136 1.00 98.50 199 TRP A CA 1
ATOM 1637 C C . TRP A 1 199 ? 1.027 6.399 6.943 1.00 98.50 199 TRP A C 1
ATOM 1639 O O . TRP A 1 199 ? -0.169 6.628 6.798 1.00 98.50 199 TRP A O 1
ATOM 1649 N N . LEU A 1 200 ? 1.500 5.466 7.764 1.00 98.56 200 LEU A N 1
ATOM 1650 C CA . LEU A 1 200 ? 0.646 4.607 8.570 1.00 98.56 200 LEU A CA 1
ATOM 1651 C C . LEU A 1 200 ? 0.615 5.127 10.003 1.00 98.56 200 LEU A C 1
ATOM 1653 O O . LEU A 1 200 ? 1.590 4.941 10.736 1.00 98.56 200 LEU A O 1
ATOM 1657 N N . PHE A 1 201 ? -0.496 5.733 10.410 1.00 98.69 201 PHE A N 1
ATOM 1658 C CA . PHE A 1 201 ? -0.809 5.877 11.828 1.00 98.69 201 PHE A CA 1
ATOM 1659 C C . PHE A 1 201 ? -1.039 4.481 12.395 1.00 98.69 201 PHE A C 1
ATOM 1661 O O . PHE A 1 201 ? -1.756 3.688 11.791 1.00 98.69 201 PHE A O 1
ATOM 1668 N N . SER A 1 202 ? -0.372 4.145 13.496 1.00 98.38 202 SER A N 1
ATOM 1669 C CA . SER A 1 202 ? -0.376 2.790 14.055 1.00 98.38 202 SER A CA 1
ATOM 1670 C C . SER A 1 202 ? -0.305 2.874 15.565 1.00 98.38 202 SER A C 1
ATOM 1672 O O . SER A 1 202 ? 0.649 3.435 16.103 1.00 98.38 202 SER A O 1
ATOM 1674 N N . SER A 1 203 ? -1.242 2.217 16.249 1.00 98.12 203 SER A N 1
ATOM 1675 C CA . SER A 1 203 ? -1.114 1.989 17.688 1.00 98.12 203 SER A CA 1
ATOM 1676 C C . SER A 1 203 ? 0.128 1.124 17.986 1.00 98.12 203 SER A C 1
ATOM 1678 O O . SER A 1 203 ? 0.626 0.428 17.084 1.00 98.12 203 SER A O 1
ATOM 1680 N N . PRO A 1 204 ? 0.653 1.120 19.227 1.00 96.31 204 PRO A N 1
ATOM 1681 C CA . PRO A 1 204 ? 1.897 0.423 19.562 1.00 96.31 204 PRO A CA 1
ATOM 1682 C C . PRO A 1 204 ? 1.908 -1.071 19.212 1.00 96.31 204 PRO A C 1
ATOM 1684 O O . PRO A 1 204 ? 2.927 -1.581 18.737 1.00 96.31 204 PRO A O 1
ATOM 1687 N N . LYS A 1 205 ? 0.784 -1.780 19.391 1.00 95.62 205 LYS A N 1
ATOM 1688 C CA . LYS A 1 205 ? 0.648 -3.198 19.014 1.00 95.62 205 LYS A CA 1
ATOM 1689 C C . LYS A 1 205 ? 0.025 -3.387 17.627 1.00 95.62 205 LYS A C 1
ATOM 1691 O O . LYS A 1 205 ? -0.098 -4.522 17.176 1.00 95.62 205 LYS A O 1
ATOM 1696 N N . GLY A 1 206 ? -0.310 -2.301 16.927 1.00 95.75 206 GLY A N 1
ATOM 1697 C CA . GLY A 1 206 ? -0.917 -2.324 15.594 1.00 95.75 206 GLY A CA 1
ATOM 1698 C C . GLY A 1 206 ? -2.383 -2.758 15.585 1.00 95.75 206 GLY A C 1
ATOM 1699 O O . GLY A 1 206 ? -2.867 -3.193 14.542 1.00 95.75 206 GLY A O 1
ATOM 1700 N N . SER A 1 207 ? -3.071 -2.666 16.728 1.00 96.56 207 SER A N 1
ATOM 1701 C CA . SER A 1 207 ? -4.502 -2.967 16.864 1.00 96.56 207 SER A CA 1
ATOM 1702 C C . SER A 1 207 ? -5.382 -1.963 16.112 1.00 96.56 207 SER A C 1
ATOM 1704 O O . SER A 1 207 ? -6.445 -2.333 15.618 1.00 96.56 207 SER A O 1
ATOM 1706 N N . PHE A 1 208 ? -4.920 -0.716 15.992 1.00 98.00 208 PHE A N 1
ATOM 1707 C CA . PHE A 1 208 ? -5.472 0.292 15.092 1.00 98.00 208 PHE A CA 1
ATOM 1708 C C . PHE A 1 208 ? -4.396 0.720 14.101 1.00 98.00 208 PHE A C 1
ATOM 1710 O O . PHE A 1 208 ? -3.278 1.044 14.513 1.00 98.00 208 PHE A O 1
ATOM 1717 N N . ASN A 1 209 ? -4.738 0.752 12.813 1.00 98.12 209 ASN A N 1
ATOM 1718 C CA . ASN A 1 209 ? -3.920 1.424 11.819 1.00 98.12 209 ASN A CA 1
ATOM 1719 C C . ASN A 1 209 ? -4.791 2.206 10.838 1.00 98.12 209 ASN A C 1
ATOM 1721 O O . ASN A 1 209 ? -5.884 1.763 10.491 1.00 98.12 209 ASN A O 1
ATOM 1725 N N . ALA A 1 210 ? -4.269 3.325 10.348 1.00 98.31 210 ALA A N 1
ATOM 1726 C CA . ALA A 1 210 ? -4.889 4.121 9.300 1.00 98.31 210 ALA A CA 1
ATOM 1727 C C . ALA A 1 210 ? -3.811 4.682 8.368 1.00 98.31 210 ALA A C 1
ATOM 1729 O O . ALA A 1 210 ? -2.808 5.237 8.826 1.00 98.31 210 ALA A O 1
ATOM 1730 N N . LEU A 1 211 ? -3.988 4.502 7.061 1.00 98.44 211 LEU A N 1
ATOM 1731 C CA . LEU A 1 211 ? -3.116 5.100 6.056 1.00 98.44 211 LEU A CA 1
ATOM 1732 C C . LEU A 1 211 ? -3.603 6.492 5.693 1.00 98.44 211 LEU A C 1
ATOM 1734 O O . LEU A 1 211 ? -4.794 6.692 5.479 1.00 98.44 211 LEU A O 1
ATOM 1738 N N . ILE A 1 212 ? -2.649 7.397 5.508 1.00 98.44 212 ILE A N 1
ATOM 1739 C CA . ILE A 1 212 ? -2.873 8.689 4.864 1.00 98.44 212 ILE A CA 1
ATOM 1740 C C . ILE A 1 212 ? -1.915 8.869 3.695 1.00 98.44 212 ILE A C 1
ATOM 1742 O O . ILE A 1 212 ? -0.836 8.269 3.676 1.00 98.44 212 ILE A O 1
ATOM 1746 N N . TYR A 1 213 ? -2.266 9.718 2.732 1.00 98.25 213 TYR A N 1
ATOM 1747 C CA . TYR A 1 213 ? -1.359 10.146 1.670 1.00 98.25 213 TYR A CA 1
ATOM 1748 C C . TYR A 1 213 ? -0.765 11.519 1.981 1.00 98.25 213 TYR A C 1
ATOM 1750 O O . TYR A 1 213 ? -1.495 12.496 2.126 1.00 98.25 213 TYR A O 1
ATOM 1758 N N . MET A 1 214 ? 0.570 11.609 2.052 1.00 97.19 214 MET A N 1
ATOM 1759 C CA . MET A 1 214 ? 1.261 12.827 2.500 1.00 97.19 214 MET A CA 1
ATOM 1760 C C . MET A 1 214 ? 0.991 14.057 1.624 1.00 97.19 214 MET A C 1
ATOM 1762 O O . MET A 1 214 ? 1.033 15.168 2.126 1.00 97.19 214 MET A O 1
ATOM 1766 N N . HIS A 1 215 ? 0.698 13.879 0.332 1.00 96.75 215 HIS A N 1
ATOM 1767 C CA . HIS A 1 215 ? 0.420 15.018 -0.553 1.00 96.75 215 HIS A CA 1
ATOM 1768 C C . HIS A 1 215 ? -0.970 15.600 -0.274 1.00 96.75 215 HIS A C 1
ATOM 1770 O O . HIS A 1 215 ? -1.174 16.797 -0.355 1.00 96.75 215 HIS A O 1
ATOM 1776 N N . ARG A 1 216 ? -1.908 14.777 0.196 1.00 97.19 216 ARG A N 1
ATOM 1777 C CA . ARG A 1 216 ? -3.230 15.229 0.644 1.00 97.19 216 ARG A CA 1
ATOM 1778 C C . ARG A 1 216 ? -3.280 15.580 2.130 1.00 97.19 216 ARG A C 1
ATOM 1780 O O . ARG A 1 216 ? -4.357 15.758 2.691 1.00 97.19 216 ARG A O 1
ATOM 1787 N N . TYR A 1 217 ? -2.130 15.603 2.802 1.00 97.62 217 TYR A N 1
ATOM 1788 C CA . TYR A 1 217 ? -2.081 15.933 4.215 1.00 97.62 217 TYR A CA 1
ATOM 1789 C C . TYR A 1 217 ? -2.436 17.406 4.426 1.00 97.62 217 TYR A C 1
ATOM 1791 O O . TYR A 1 217 ? -1.896 18.301 3.777 1.00 97.62 217 TYR A O 1
ATOM 1799 N N . THR A 1 218 ? -3.298 17.642 5.402 1.00 95.94 218 THR A N 1
ATOM 1800 C CA . THR A 1 218 ? -3.664 18.959 5.921 1.00 95.94 218 THR A CA 1
ATOM 1801 C C . THR A 1 218 ? -3.444 18.983 7.437 1.00 95.94 218 THR A C 1
ATOM 1803 O O . THR A 1 218 ? -3.446 17.921 8.069 1.00 95.94 218 THR A O 1
ATOM 1806 N N . PRO A 1 219 ? -3.326 20.161 8.077 1.00 95.38 219 PRO A N 1
ATOM 1807 C CA . PRO A 1 219 ? -3.187 20.243 9.535 1.00 95.38 219 PRO A CA 1
ATOM 1808 C C . PRO A 1 219 ? -4.311 19.538 10.318 1.00 95.38 219 PRO A C 1
ATOM 1810 O O . PRO A 1 219 ? -4.082 19.072 11.429 1.00 95.38 219 PRO A O 1
ATOM 1813 N N . SER A 1 220 ? -5.505 19.389 9.726 1.00 95.69 220 SER A N 1
ATOM 1814 C CA . SER A 1 220 ? -6.638 18.677 10.329 1.00 95.69 220 SER A CA 1
ATOM 1815 C C . SER A 1 220 ? -6.586 17.151 10.178 1.00 95.69 220 SER A C 1
ATOM 1817 O O . SER A 1 220 ? -7.370 16.461 10.824 1.00 95.69 220 SER A O 1
ATOM 1819 N N . THR A 1 221 ? -5.670 16.597 9.374 1.00 97.69 221 THR A N 1
ATOM 1820 C CA . THR A 1 221 ? -5.627 15.155 9.059 1.00 97.69 221 THR A CA 1
ATOM 1821 C C . THR A 1 221 ? -5.485 14.291 10.315 1.00 97.69 221 THR A C 1
ATOM 1823 O O . THR A 1 221 ? -6.144 13.262 10.433 1.00 97.69 221 THR A O 1
ATOM 1826 N N . VAL A 1 222 ? -4.679 14.712 11.297 1.00 98.31 222 VAL A N 1
ATOM 1827 C CA . VAL A 1 222 ? -4.516 13.957 12.554 1.00 98.31 222 VAL A CA 1
ATOM 1828 C C . VAL A 1 222 ? -5.821 13.927 13.363 1.00 98.31 222 VAL A C 1
ATOM 1830 O O . VAL A 1 222 ? -6.156 12.898 13.947 1.00 98.31 222 VAL A O 1
ATOM 1833 N N . SER A 1 223 ? -6.594 15.015 13.349 1.00 98.25 223 SER A N 1
ATOM 1834 C CA . SER A 1 223 ? -7.922 15.081 13.977 1.00 98.25 223 SER A CA 1
ATOM 1835 C C . SER A 1 223 ? -8.934 14.170 13.278 1.00 98.25 223 SER A C 1
ATOM 1837 O O . SER A 1 223 ? -9.758 13.537 13.943 1.00 98.25 223 SER A O 1
ATOM 1839 N N . THR A 1 224 ? -8.844 14.039 11.951 1.00 98.06 224 THR A N 1
ATOM 1840 C CA . THR A 1 224 ? -9.625 13.048 11.201 1.00 98.06 224 THR A CA 1
ATOM 1841 C C . THR A 1 224 ? -9.253 11.634 11.645 1.00 98.06 224 THR A C 1
ATOM 1843 O O . THR A 1 224 ? -10.128 10.895 12.080 1.00 98.06 224 THR A O 1
ATOM 1846 N N . VAL A 1 225 ? -7.963 11.274 11.670 1.00 98.44 225 VAL A N 1
ATOM 1847 C CA . VAL A 1 225 ? -7.504 9.948 12.140 1.00 98.44 225 VAL A CA 1
ATOM 1848 C C . VAL A 1 225 ? -7.966 9.656 13.575 1.00 98.44 225 VAL A C 1
ATOM 1850 O O . VAL A 1 225 ? -8.388 8.540 13.874 1.00 98.44 225 VAL A O 1
ATOM 1853 N N . LEU A 1 226 ? -7.938 10.656 14.460 1.00 98.50 226 LEU A N 1
ATOM 1854 C CA . LEU A 1 226 ? -8.461 10.542 15.824 1.00 98.50 226 LEU A CA 1
ATOM 1855 C C . LEU A 1 226 ? -9.966 10.224 15.853 1.00 98.50 226 LEU A C 1
ATOM 1857 O O . LEU A 1 226 ? -10.415 9.464 16.709 1.00 98.50 226 LEU A O 1
ATOM 1861 N N . THR A 1 227 ? -10.742 10.765 14.913 1.00 98.25 227 THR A N 1
ATOM 1862 C CA . THR A 1 227 ? -12.176 10.463 14.785 1.00 98.25 227 THR A CA 1
ATOM 1863 C C . THR A 1 227 ? -12.397 8.992 14.424 1.00 98.25 227 THR A C 1
ATOM 1865 O O . THR A 1 227 ? -13.184 8.327 15.094 1.00 98.25 227 THR A O 1
ATOM 1868 N N . TYR A 1 228 ? -11.628 8.448 13.470 1.00 98.19 228 TYR A N 1
ATOM 1869 C CA . TYR A 1 228 ? -11.666 7.016 13.129 1.00 98.19 228 TYR A CA 1
ATOM 1870 C C . TYR A 1 228 ? -11.262 6.125 14.310 1.00 98.19 228 TYR A C 1
ATOM 1872 O O . TYR A 1 228 ? -11.866 5.075 14.529 1.00 98.19 228 TYR A O 1
ATOM 1880 N N . LEU A 1 229 ? -10.256 6.533 15.096 1.00 98.44 229 LEU A N 1
ATOM 1881 C CA . LEU A 1 229 ? -9.862 5.795 16.299 1.00 98.44 229 LEU A CA 1
ATOM 1882 C C . LEU A 1 229 ? -11.018 5.720 17.305 1.00 98.44 229 LEU A C 1
ATOM 1884 O O . LEU A 1 229 ? -11.324 4.636 17.796 1.00 98.44 229 LEU A O 1
ATOM 1888 N N . ARG A 1 230 ? -11.676 6.849 17.587 1.00 98.38 230 ARG A N 1
ATOM 1889 C CA . ARG A 1 230 ? -12.805 6.911 18.530 1.00 98.38 230 ARG A CA 1
ATOM 1890 C C . ARG A 1 230 ? -14.002 6.101 18.056 1.00 98.38 230 ARG A C 1
ATOM 1892 O O . ARG A 1 230 ? -14.583 5.366 18.847 1.00 98.38 230 ARG A O 1
ATOM 1899 N N . GLU A 1 231 ? -14.333 6.185 16.769 1.00 97.69 231 GLU A N 1
ATOM 1900 C CA . GLU A 1 231 ? -15.377 5.354 16.166 1.00 97.69 231 GLU A CA 1
ATOM 1901 C C . GLU A 1 231 ? -15.077 3.862 16.364 1.00 97.69 231 GLU A C 1
ATOM 1903 O O . GLU A 1 231 ? -15.941 3.097 16.803 1.00 97.69 231 GLU A O 1
ATOM 1908 N N . TYR A 1 232 ? -13.833 3.451 16.107 1.00 98.19 232 TYR A N 1
ATOM 1909 C CA . TYR A 1 232 ? -13.408 2.070 16.306 1.00 98.19 232 TYR A CA 1
ATOM 1910 C C . TYR A 1 232 ? -13.486 1.641 17.770 1.00 98.19 232 TYR A C 1
ATOM 1912 O O . TYR A 1 232 ? -13.982 0.553 18.058 1.00 98.19 232 TYR A O 1
ATOM 1920 N N . VAL A 1 233 ? -13.060 2.497 18.703 1.00 98.25 233 VAL A N 1
ATOM 1921 C CA . VAL A 1 233 ? -13.186 2.255 20.148 1.00 98.25 233 VAL A CA 1
ATOM 1922 C C . VAL A 1 233 ? -14.652 2.032 20.533 1.00 98.25 233 VAL A C 1
ATOM 1924 O O . VAL A 1 233 ? -14.956 1.016 21.152 1.00 98.25 233 VAL A O 1
ATOM 1927 N N . THR A 1 234 ? -15.582 2.882 20.088 1.00 98.19 234 THR A N 1
ATOM 1928 C CA . THR A 1 234 ? -17.023 2.708 20.357 1.00 98.19 234 THR A CA 1
ATOM 1929 C C . THR A 1 234 ? -17.574 1.390 19.793 1.00 98.19 234 THR A C 1
ATOM 1931 O O . THR A 1 234 ? -18.361 0.694 20.451 1.00 98.19 234 THR A O 1
ATOM 1934 N N . LYS A 1 235 ? -17.147 0.998 18.586 1.00 97.50 235 LYS A N 1
ATOM 1935 C CA . LYS A 1 235 ? -17.517 -0.295 17.984 1.00 97.50 235 LYS A CA 1
ATOM 1936 C C . LYS A 1 235 ? -16.956 -1.475 18.791 1.00 97.50 235 LYS A C 1
ATOM 1938 O O . LYS A 1 235 ? -17.680 -2.439 19.048 1.00 97.50 235 LYS A O 1
ATOM 1943 N N . LEU A 1 236 ? -15.709 -1.388 19.257 1.00 97.69 236 LEU A N 1
ATOM 1944 C CA . LEU A 1 236 ? -15.071 -2.403 20.104 1.00 97.69 236 LEU A CA 1
ATOM 1945 C C . LEU A 1 236 ? -15.729 -2.520 21.485 1.00 97.69 236 LEU A C 1
ATOM 1947 O O . LEU A 1 236 ? -15.890 -3.632 21.984 1.00 97.69 236 LEU A O 1
ATOM 1951 N N . GLU A 1 237 ? -16.143 -1.410 22.099 1.00 98.12 237 GLU A N 1
ATOM 1952 C CA . GLU A 1 237 ? -16.897 -1.409 23.361 1.00 98.12 237 GLU A CA 1
ATOM 1953 C C . GLU A 1 237 ? -18.243 -2.123 23.208 1.00 98.12 237 GLU A C 1
ATOM 1955 O O . GLU A 1 237 ? -18.619 -2.942 24.050 1.00 98.12 237 GLU A O 1
ATOM 1960 N N . SER A 1 238 ? -18.943 -1.877 22.099 1.00 97.31 238 SER A N 1
ATOM 1961 C CA . SER A 1 238 ? -20.199 -2.563 21.779 1.00 97.31 238 SER A CA 1
ATOM 1962 C C . SER A 1 238 ? -19.984 -4.069 21.583 1.00 97.31 238 SER A C 1
ATOM 1964 O O . SER A 1 238 ? -20.718 -4.886 22.149 1.00 97.31 238 SER A O 1
ATOM 1966 N N . ALA A 1 239 ? -18.934 -4.454 20.849 1.00 96.50 239 ALA A N 1
ATOM 1967 C CA . ALA A 1 239 ? -18.552 -5.853 20.666 1.00 96.50 239 ALA A CA 1
ATOM 1968 C C . ALA A 1 239 ? -18.148 -6.526 21.991 1.00 96.50 239 ALA A C 1
ATOM 1970 O O . ALA A 1 239 ? -18.492 -7.686 22.229 1.00 96.50 239 ALA A O 1
ATOM 1971 N N . LEU A 1 240 ? -17.476 -5.797 22.888 1.00 97.50 240 LEU A N 1
ATOM 1972 C CA . LEU A 1 240 ? -17.116 -6.283 24.219 1.00 97.50 240 LEU A CA 1
ATOM 1973 C C . LEU A 1 240 ? -18.368 -6.584 25.046 1.00 97.50 240 LEU A C 1
ATOM 1975 O O . LEU A 1 240 ? -18.481 -7.683 25.589 1.00 97.50 240 LEU A O 1
ATOM 1979 N N . GLN A 1 241 ? -19.337 -5.666 25.086 1.00 97.62 241 GLN A N 1
ATOM 1980 C CA . GLN A 1 241 ? -20.604 -5.895 25.789 1.00 97.62 241 GLN A CA 1
ATOM 1981 C C . GLN A 1 241 ? -21.340 -7.128 25.243 1.00 97.62 241 GLN A C 1
ATOM 1983 O O . GLN A 1 241 ? -21.919 -7.905 26.006 1.00 97.62 241 GLN A O 1
ATOM 1988 N N . GLN A 1 242 ? -21.309 -7.346 23.926 1.00 96.62 242 GLN A N 1
ATOM 1989 C CA . GLN A 1 242 ? -21.898 -8.535 23.308 1.00 96.62 242 GLN A CA 1
ATOM 1990 C C . GLN A 1 242 ? -21.143 -9.822 23.681 1.00 96.62 242 GLN A C 1
ATOM 1992 O O . GLN A 1 242 ? -21.773 -10.842 23.985 1.00 96.62 242 GLN A O 1
ATOM 1997 N N . ALA A 1 243 ? -19.809 -9.791 23.697 1.00 96.94 243 ALA A N 1
ATOM 1998 C CA . ALA A 1 243 ? -18.978 -10.918 24.120 1.00 96.94 243 ALA A CA 1
ATOM 1999 C C . ALA A 1 243 ? -19.218 -11.281 25.598 1.00 96.94 243 ALA A C 1
ATOM 2001 O O . ALA A 1 243 ? -19.314 -12.459 25.939 1.00 96.94 243 ALA A O 1
ATOM 2002 N N . GLU A 1 244 ? -19.391 -10.282 26.467 1.00 96.94 244 GLU A N 1
ATOM 2003 C CA . GLU A 1 244 ? -19.728 -10.476 27.881 1.00 96.94 244 GLU A CA 1
ATOM 2004 C C . GLU A 1 244 ? -21.122 -11.090 28.057 1.00 96.94 244 GLU A C 1
ATOM 2006 O O . GLU A 1 244 ? -21.269 -12.085 28.769 1.00 96.94 244 GLU A O 1
ATOM 2011 N N . ARG A 1 245 ? -22.138 -10.566 27.356 1.00 96.75 245 ARG A N 1
ATOM 2012 C CA . ARG A 1 245 ? -23.515 -11.100 27.397 1.00 96.75 245 ARG A CA 1
ATOM 2013 C C . ARG A 1 245 ? -23.620 -12.532 26.876 1.00 96.75 245 ARG A C 1
ATOM 2015 O O . ARG A 1 245 ? -24.440 -13.299 27.369 1.00 96.75 245 ARG A O 1
ATOM 2022 N N . SER A 1 246 ? -22.807 -12.889 25.886 1.00 96.44 246 SER A N 1
ATOM 2023 C CA . SER A 1 246 ? -22.757 -14.242 25.314 1.00 96.44 246 SER A CA 1
ATOM 2024 C C . SER A 1 246 ? -21.879 -15.217 26.110 1.00 96.44 246 SER A C 1
ATOM 2026 O O . SER A 1 246 ? -21.777 -16.384 25.739 1.00 96.44 246 SER A O 1
ATOM 2028 N N . GLY A 1 247 ? -21.239 -14.769 27.199 1.00 95.88 247 GLY A N 1
ATOM 2029 C CA . GLY A 1 247 ? -20.352 -15.603 28.014 1.00 95.88 247 GLY A CA 1
ATOM 2030 C C . GLY A 1 247 ? -19.023 -15.956 27.334 1.00 95.88 247 GLY A C 1
ATOM 2031 O O . GLY A 1 247 ? -18.303 -16.836 27.809 1.00 95.88 247 GLY A O 1
ATOM 2032 N N . ASN A 1 248 ? -18.656 -15.281 26.239 1.00 96.69 248 ASN A N 1
ATOM 2033 C CA . ASN A 1 248 ? -17.394 -15.505 25.538 1.00 96.69 248 ASN A CA 1
ATOM 2034 C C . ASN A 1 248 ? -16.239 -14.765 26.235 1.00 96.69 248 ASN A C 1
ATOM 2036 O O . ASN A 1 248 ? -15.740 -13.739 25.768 1.00 96.69 248 ASN A O 1
ATOM 2040 N N . ALA A 1 249 ? -15.795 -15.310 27.370 1.00 96.50 249 ALA A N 1
ATOM 2041 C CA . ALA A 1 249 ? -14.765 -14.699 28.213 1.00 96.50 249 ALA A CA 1
ATOM 2042 C C . ALA A 1 249 ? -13.430 -14.457 27.483 1.00 96.50 249 ALA A C 1
ATOM 2044 O O . ALA A 1 249 ? -12.748 -13.472 27.763 1.00 96.50 249 ALA A O 1
ATOM 2045 N N . LYS A 1 250 ? -13.062 -15.329 26.532 1.00 97.31 250 LYS A N 1
ATOM 2046 C CA . LYS A 1 250 ? -11.816 -15.202 25.761 1.00 97.31 250 LYS A CA 1
ATOM 2047 C C . LYS A 1 250 ? -11.850 -13.989 24.834 1.00 97.31 250 LYS A C 1
ATOM 2049 O O . LYS A 1 250 ? -10.869 -13.251 24.772 1.00 97.31 250 LYS A O 1
ATOM 2054 N N . GLU A 1 251 ? -12.958 -13.788 24.124 1.00 95.94 251 GLU A N 1
ATOM 2055 C CA . GLU A 1 251 ? -13.103 -12.626 23.247 1.00 95.94 251 GLU A CA 1
ATOM 2056 C C . GLU A 1 251 ? -13.238 -11.336 24.057 1.00 95.94 251 GLU A C 1
ATOM 2058 O O . GLU A 1 251 ? -12.584 -10.347 23.738 1.00 95.94 251 GLU A O 1
ATOM 2063 N N . ALA A 1 252 ? -13.980 -11.366 25.168 1.00 97.31 252 ALA A N 1
ATOM 2064 C CA . ALA A 1 252 ? -14.075 -10.221 26.067 1.00 97.31 252 ALA A CA 1
ATOM 2065 C C . ALA A 1 252 ? -12.694 -9.791 26.610 1.00 97.31 252 ALA A C 1
ATOM 2067 O O . ALA A 1 252 ? -12.355 -8.610 26.587 1.00 97.31 252 ALA A O 1
ATOM 2068 N N . ASP A 1 253 ? -11.853 -10.736 27.046 1.00 97.94 253 ASP A N 1
ATOM 2069 C CA . ASP A 1 253 ? -10.484 -10.439 27.496 1.00 97.94 253 ASP A CA 1
ATOM 2070 C C . ASP A 1 253 ? -9.602 -9.867 26.370 1.00 97.94 253 ASP A C 1
ATOM 2072 O O . ASP A 1 253 ? -8.856 -8.907 26.585 1.00 97.94 253 ASP A O 1
ATOM 2076 N N . ARG A 1 254 ? -9.718 -10.403 25.147 1.00 97.00 254 ARG A N 1
ATOM 2077 C CA . ARG A 1 254 ? -9.022 -9.865 23.968 1.00 97.00 254 ARG A CA 1
ATOM 2078 C C . ARG A 1 254 ? -9.431 -8.416 23.693 1.00 97.00 254 ARG A C 1
ATOM 2080 O O . ARG A 1 254 ? -8.552 -7.566 23.553 1.00 97.00 254 ARG A O 1
ATOM 2087 N N . LEU A 1 255 ? -10.732 -8.132 23.635 1.00 97.56 255 LEU A N 1
ATOM 2088 C CA . LEU A 1 255 ? -11.263 -6.798 23.343 1.00 97.56 255 LEU A CA 1
ATOM 2089 C C . LEU A 1 255 ? -10.884 -5.786 24.430 1.00 97.56 255 LEU A C 1
ATOM 2091 O O . LEU A 1 255 ? -10.433 -4.693 24.097 1.00 97.56 255 LEU A O 1
ATOM 2095 N N . ARG A 1 256 ? -10.942 -6.159 25.718 1.00 98.19 256 ARG A N 1
ATOM 2096 C CA . ARG A 1 256 ? -10.467 -5.296 26.819 1.00 98.19 256 ARG A CA 1
ATOM 2097 C C . ARG A 1 256 ? -8.999 -4.909 26.657 1.00 98.19 256 ARG A C 1
ATOM 2099 O O . ARG A 1 256 ? -8.653 -3.748 26.848 1.00 98.19 256 ARG A O 1
ATOM 2106 N N . LYS A 1 257 ? -8.130 -5.852 26.275 1.00 98.19 257 LYS A N 1
ATOM 2107 C CA . LYS A 1 257 ? -6.701 -5.565 26.043 1.00 98.19 257 LYS A CA 1
ATOM 2108 C C . LYS A 1 257 ? -6.477 -4.602 24.881 1.00 98.19 257 LYS A C 1
ATOM 2110 O O . LYS A 1 257 ? -5.560 -3.787 24.966 1.00 98.19 257 LYS A O 1
ATOM 2115 N N . ILE A 1 258 ? -7.281 -4.710 23.821 1.00 98.19 258 ILE A N 1
ATOM 2116 C CA . ILE A 1 258 ? -7.243 -3.779 22.687 1.00 98.19 258 ILE A CA 1
ATOM 2117 C C . ILE A 1 258 ? -7.722 -2.397 23.142 1.00 98.19 258 ILE A C 1
ATOM 2119 O O . ILE A 1 258 ? -7.010 -1.424 22.939 1.00 98.19 258 ILE A O 1
ATOM 2123 N N . LEU A 1 259 ? -8.867 -2.303 23.821 1.00 98.50 259 LEU A N 1
ATOM 2124 C CA . LEU A 1 259 ? -9.416 -1.032 24.306 1.00 98.50 259 LEU A CA 1
ATOM 2125 C C . LEU A 1 259 ? -8.451 -0.289 25.237 1.00 98.50 259 LEU A C 1
ATOM 2127 O O . LEU A 1 259 ? -8.239 0.905 25.065 1.00 98.50 259 LEU A O 1
ATOM 2131 N N . VAL A 1 260 ? -7.808 -0.992 26.176 1.00 98.56 260 VAL A N 1
ATOM 2132 C CA . VAL A 1 260 ? -6.783 -0.394 27.050 1.00 98.56 260 VAL A CA 1
ATOM 2133 C C . VAL A 1 260 ? -5.623 0.181 26.233 1.00 98.56 260 VAL A C 1
ATOM 2135 O O . VAL A 1 260 ? -5.173 1.288 26.504 1.00 98.56 260 VAL A O 1
ATOM 2138 N N . GLU A 1 261 ? -5.148 -0.545 25.218 1.00 98.19 261 GLU A N 1
ATOM 2139 C CA . GLU A 1 261 ? -4.092 -0.049 24.330 1.00 98.19 261 GLU A CA 1
ATOM 2140 C C . GLU A 1 261 ? -4.538 1.183 23.533 1.00 98.19 261 GLU A C 1
ATOM 2142 O O . GLU A 1 261 ? -3.771 2.135 23.415 1.00 98.19 261 GLU A O 1
ATOM 2147 N N . LEU A 1 262 ? -5.748 1.163 22.970 1.00 98.62 262 LEU A N 1
ATOM 2148 C CA . LEU A 1 262 ? -6.242 2.243 22.119 1.00 98.62 262 LEU A CA 1
ATOM 2149 C C . LEU A 1 262 ? -6.543 3.515 22.912 1.00 98.62 262 LEU A C 1
ATOM 2151 O O . LEU A 1 262 ? -6.190 4.593 22.446 1.00 98.62 262 LEU A O 1
ATOM 2155 N N . ASN A 1 263 ? -7.102 3.395 24.118 1.00 98.44 263 ASN A N 1
ATOM 2156 C CA . ASN A 1 263 ? -7.336 4.535 25.007 1.00 98.44 263 ASN A CA 1
ATOM 2157 C C . ASN A 1 263 ? -6.016 5.180 25.459 1.00 98.44 263 ASN A C 1
ATOM 2159 O O . ASN A 1 263 ? -5.901 6.405 25.474 1.00 98.44 263 ASN A O 1
ATOM 2163 N N . GLU A 1 264 ? -4.996 4.371 25.768 1.00 98.44 264 GLU A N 1
ATOM 2164 C CA . GLU A 1 264 ? -3.654 4.878 26.079 1.00 98.44 264 GLU A CA 1
ATOM 2165 C C . GLU A 1 264 ? -3.019 5.556 24.855 1.00 98.44 264 GLU A C 1
ATOM 2167 O O . GLU A 1 264 ? -2.464 6.647 24.961 1.00 98.44 264 GLU A O 1
ATOM 2172 N N . TYR A 1 265 ? -3.130 4.944 23.671 1.00 98.56 265 TYR A N 1
ATOM 2173 C CA . TYR A 1 265 ? -2.626 5.525 22.426 1.00 98.56 265 TYR A CA 1
ATOM 2174 C C . TYR A 1 265 ? -3.322 6.847 22.075 1.00 98.56 265 TYR A C 1
ATOM 2176 O O . TYR A 1 265 ? -2.651 7.803 21.676 1.00 98.56 265 TYR A O 1
ATOM 2184 N N . GLU A 1 266 ? -4.641 6.930 22.259 1.00 98.44 266 GLU A N 1
ATOM 2185 C CA . GLU A 1 266 ? -5.397 8.169 22.105 1.00 98.44 266 GLU A CA 1
ATOM 2186 C C . GLU A 1 266 ? -4.853 9.250 23.043 1.00 98.44 266 GLU A C 1
ATOM 2188 O O . GLU A 1 266 ? -4.407 10.296 22.571 1.00 98.44 266 GLU A O 1
ATOM 2193 N N . TYR A 1 267 ? -4.859 8.988 24.352 1.00 98.12 267 TYR A N 1
ATOM 2194 C CA . TYR A 1 267 ? -4.528 9.980 25.373 1.00 98.12 267 TYR A CA 1
ATOM 2195 C C . TYR A 1 267 ? -3.063 10.428 25.316 1.00 98.12 267 TYR A C 1
ATOM 2197 O O . TYR A 1 267 ? -2.779 11.626 25.325 1.00 98.12 267 TYR A O 1
ATOM 2205 N N . ALA A 1 268 ? -2.128 9.479 25.242 1.00 97.75 268 ALA A N 1
ATOM 2206 C CA . ALA A 1 268 ? -0.702 9.763 25.359 1.00 97.75 268 ALA A CA 1
ATOM 2207 C C . ALA A 1 268 ? -0.058 10.212 24.040 1.00 97.75 268 ALA A C 1
ATOM 2209 O O . ALA A 1 268 ? 1.009 10.824 24.060 1.00 97.75 268 ALA A O 1
ATOM 2210 N N . THR A 1 269 ? -0.653 9.877 22.887 1.00 97.94 269 THR A N 1
ATOM 2211 C CA . THR A 1 269 ? -0.021 10.098 21.576 1.00 97.94 269 THR A CA 1
ATOM 2212 C C . THR A 1 269 ? -0.914 10.860 20.606 1.00 97.94 269 THR A C 1
ATOM 2214 O O . THR A 1 269 ? -0.545 11.952 20.172 1.00 97.94 269 THR A O 1
ATOM 2217 N N . LEU A 1 270 ? -2.067 10.303 20.228 1.00 97.81 270 LEU A N 1
ATOM 2218 C CA . LEU A 1 270 ? -2.807 10.805 19.069 1.00 97.81 270 LEU A CA 1
ATOM 2219 C C . LEU A 1 270 ? -3.563 12.110 19.360 1.00 97.81 270 LEU A C 1
ATOM 2221 O O . LEU A 1 270 ? -3.530 13.014 18.530 1.00 97.81 270 LEU A O 1
ATOM 2225 N N . PHE A 1 271 ? -4.192 12.249 20.530 1.00 98.19 271 PHE A N 1
ATOM 2226 C CA . PHE A 1 271 ? -4.911 13.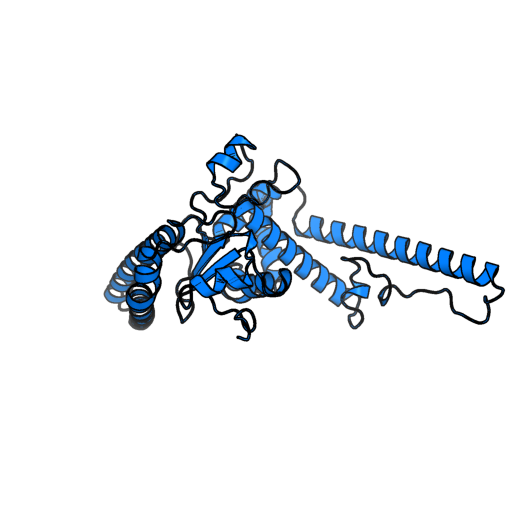468 20.920 1.00 98.19 271 PHE A CA 1
ATOM 2227 C C . PHE A 1 271 ? -3.985 14.687 21.103 1.00 98.19 271 PHE A C 1
ATOM 2229 O O . PHE A 1 271 ? -4.281 15.740 20.525 1.00 98.19 271 PHE A O 1
ATOM 2236 N N . PRO A 1 272 ? -2.839 14.584 21.814 1.00 98.00 272 PRO A N 1
ATOM 2237 C CA . PRO A 1 272 ? -1.853 15.662 21.842 1.00 98.00 272 PRO A CA 1
ATOM 2238 C C . PRO A 1 272 ? -1.377 16.032 20.434 1.00 98.00 272 PRO A C 1
ATOM 2240 O O . PRO A 1 272 ? -1.388 17.205 20.068 1.00 98.00 272 PRO A O 1
ATOM 2243 N N . LYS A 1 273 ? -1.065 15.028 19.600 1.00 97.25 273 LYS A N 1
ATOM 2244 C CA . LYS A 1 273 ? -0.598 15.249 18.226 1.00 97.25 273 LYS A CA 1
ATOM 2245 C C . LYS A 1 273 ? -1.649 15.918 17.335 1.00 97.25 273 LYS A C 1
ATOM 2247 O O . LYS A 1 273 ? -1.293 16.746 16.502 1.00 97.25 273 LYS A O 1
ATOM 2252 N N . ALA A 1 274 ? -2.928 15.590 17.516 1.00 96.88 274 ALA A N 1
ATOM 2253 C CA . ALA A 1 274 ? -4.035 16.256 16.833 1.00 96.88 274 ALA A CA 1
ATOM 2254 C C . ALA A 1 274 ? -4.148 17.729 17.251 1.00 96.88 274 ALA A C 1
ATOM 2256 O O . ALA A 1 274 ? -4.344 18.601 16.410 1.00 96.88 274 ALA A O 1
ATOM 2257 N N . SER A 1 275 ? -3.947 18.016 18.540 1.00 96.38 275 SER A N 1
ATOM 2258 C CA . SER A 1 275 ? -4.005 19.376 19.088 1.00 96.38 275 SER A CA 1
ATOM 2259 C C . SER A 1 275 ? -2.866 20.272 18.585 1.00 96.38 275 SER A C 1
ATOM 2261 O O . SER A 1 275 ? -3.048 21.479 18.441 1.00 96.38 275 SER A O 1
ATOM 2263 N N . GLU A 1 276 ? -1.703 19.689 18.275 1.00 95.75 276 GLU A N 1
ATOM 2264 C CA . GLU A 1 276 ? -0.560 20.408 17.698 1.00 95.75 276 GLU A CA 1
ATOM 2265 C C . GLU A 1 276 ? -0.818 20.933 16.274 1.00 95.75 276 GLU A C 1
ATOM 2267 O O . GLU A 1 276 ? -0.108 21.840 15.846 1.00 95.75 276 GLU A O 1
ATOM 2272 N N . ASN A 1 277 ? -1.802 20.388 15.539 1.00 93.69 277 ASN A N 1
ATOM 2273 C CA . ASN A 1 277 ? -2.064 20.714 14.127 1.00 93.69 277 ASN A CA 1
ATOM 2274 C C . ASN A 1 277 ? -0.779 20.721 13.282 1.00 93.69 277 ASN A C 1
ATOM 2276 O O . ASN A 1 277 ? -0.472 21.694 12.590 1.00 93.69 277 ASN A O 1
ATOM 2280 N N . VAL A 1 278 ? 0.004 19.641 13.385 1.00 96.00 278 VAL A N 1
ATOM 2281 C CA . VAL A 1 278 ? 1.339 19.545 12.779 1.00 96.00 278 VAL A CA 1
ATOM 2282 C C . VAL A 1 278 ? 1.299 19.943 11.308 1.00 96.00 278 VAL A C 1
ATOM 2284 O O . VAL A 1 278 ? 0.524 19.393 10.528 1.00 96.00 278 VAL A O 1
ATOM 2287 N N . VAL A 1 279 ? 2.175 20.868 10.927 1.00 96.19 279 VAL A N 1
ATOM 2288 C CA . VAL A 1 279 ? 2.355 21.305 9.542 1.00 96.19 279 VAL A CA 1
ATOM 2289 C C . VAL A 1 279 ? 3.548 20.572 8.930 1.00 96.19 279 VAL A C 1
ATOM 2291 O O . VAL A 1 279 ? 4.599 20.407 9.562 1.00 96.19 279 VAL A O 1
ATOM 2294 N N . ILE A 1 280 ? 3.385 20.135 7.684 1.00 96.19 280 ILE A N 1
ATOM 2295 C CA . ILE A 1 280 ? 4.458 19.556 6.874 1.00 96.19 280 ILE A CA 1
ATOM 2296 C C . ILE A 1 280 ? 4.722 20.439 5.658 1.00 96.19 280 ILE A C 1
ATOM 2298 O O . ILE A 1 280 ? 3.832 21.165 5.220 1.00 96.19 280 ILE A O 1
ATOM 2302 N N . ASP A 1 281 ? 5.931 20.335 5.122 1.00 96.44 281 ASP A N 1
ATOM 2303 C CA . ASP A 1 281 ? 6.330 20.955 3.861 1.00 96.44 281 ASP A CA 1
ATOM 2304 C C . ASP A 1 281 ? 6.877 19.859 2.943 1.00 96.44 281 ASP A C 1
ATOM 2306 O O . ASP A 1 281 ? 7.840 19.184 3.303 1.00 96.44 281 ASP A O 1
ATOM 2310 N N . LEU A 1 282 ? 6.257 19.607 1.791 1.00 95.12 282 LEU A N 1
ATOM 2311 C CA . LEU A 1 282 ? 6.697 18.542 0.891 1.00 95.12 282 LEU A CA 1
ATOM 2312 C C . LEU A 1 282 ? 8.137 18.745 0.387 1.00 95.12 282 LEU A C 1
ATOM 2314 O O . LEU A 1 282 ? 8.813 17.735 0.156 1.00 95.12 282 LEU A O 1
ATOM 2318 N N . ASP A 1 283 ? 8.626 19.986 0.303 1.00 95.12 283 ASP A N 1
ATOM 2319 C CA . ASP A 1 283 ? 9.986 20.304 -0.155 1.00 95.12 283 ASP A CA 1
ATOM 2320 C C . ASP A 1 283 ? 11.061 19.843 0.844 1.00 95.12 283 ASP A C 1
ATOM 2322 O O . ASP A 1 283 ? 12.146 19.409 0.448 1.00 95.12 283 ASP A O 1
ATOM 2326 N N . ASP A 1 284 ? 10.732 19.795 2.140 1.00 94.88 284 ASP A N 1
ATOM 2327 C CA . ASP A 1 284 ? 11.590 19.209 3.182 1.00 94.88 284 ASP A CA 1
ATOM 2328 C C . ASP A 1 284 ? 11.754 17.678 3.009 1.00 94.88 284 ASP A C 1
ATOM 2330 O O . ASP A 1 284 ? 12.676 17.033 3.534 1.00 94.88 284 ASP A O 1
ATOM 2334 N N . GLY A 1 285 ? 10.826 17.054 2.280 1.00 94.06 285 GLY A N 1
ATOM 2335 C CA . GLY A 1 285 ? 10.787 15.624 2.019 1.00 94.06 285 GLY A CA 1
ATOM 2336 C C . GLY A 1 285 ? 10.452 14.760 3.244 1.00 94.06 285 GLY A C 1
ATOM 2337 O O . GLY A 1 285 ? 10.287 15.202 4.382 1.00 94.06 285 GLY A O 1
ATOM 2338 N N . VAL A 1 286 ? 10.342 13.447 3.022 1.00 95.94 286 VAL A N 1
ATOM 2339 C CA . VAL A 1 286 ? 9.858 12.499 4.051 1.00 95.94 286 VAL A CA 1
ATOM 2340 C C . VAL A 1 286 ? 10.766 12.444 5.287 1.00 95.94 286 VAL A C 1
ATOM 2342 O O . VAL A 1 286 ? 10.278 12.252 6.395 1.00 95.94 286 VAL A O 1
ATOM 2345 N N . ARG A 1 287 ? 12.083 12.625 5.126 1.00 94.62 287 ARG A N 1
ATOM 2346 C CA . ARG A 1 287 ? 13.046 12.517 6.239 1.00 94.62 287 ARG A CA 1
ATOM 2347 C C . ARG A 1 287 ? 12.859 13.585 7.309 1.00 94.62 287 ARG A C 1
ATOM 2349 O O . ARG A 1 287 ? 13.087 13.288 8.473 1.00 94.62 287 ARG A O 1
ATOM 2356 N N . ALA A 1 288 ? 12.465 14.789 6.917 1.00 95.56 288 ALA A N 1
ATOM 2357 C CA . ALA A 1 288 ? 12.246 15.891 7.840 1.00 95.56 288 ALA A CA 1
ATOM 2358 C C . ALA A 1 288 ? 10.804 15.918 8.366 1.00 95.56 288 ALA A C 1
ATOM 2360 O O . ALA A 1 288 ? 10.582 16.239 9.531 1.00 95.56 288 ALA A O 1
ATOM 2361 N N . ASN A 1 289 ? 9.819 15.523 7.550 1.00 97.25 289 ASN A N 1
ATOM 2362 C CA . ASN A 1 289 ? 8.416 15.575 7.965 1.00 97.25 289 ASN A CA 1
ATOM 2363 C C . ASN A 1 289 ? 7.950 14.376 8.789 1.00 97.25 289 ASN A C 1
ATOM 2365 O O . ASN A 1 289 ? 7.237 14.561 9.770 1.00 97.25 289 ASN A O 1
ATOM 2369 N N . TYR A 1 290 ? 8.348 13.153 8.431 1.00 97.50 290 TYR A N 1
ATOM 2370 C CA . TYR A 1 290 ? 7.878 11.945 9.119 1.00 97.50 290 TYR A CA 1
ATOM 2371 C C . TYR A 1 290 ? 8.186 11.952 10.630 1.00 97.50 290 TYR A C 1
ATOM 2373 O O . TYR A 1 290 ? 7.296 11.616 11.414 1.00 97.50 290 TYR A O 1
ATOM 2381 N N . PRO A 1 291 ? 9.382 12.389 11.091 1.00 96.31 291 PRO A N 1
ATOM 2382 C CA . PRO A 1 291 ? 9.688 12.446 12.521 1.00 96.31 291 PRO A CA 1
ATOM 2383 C C . PRO A 1 291 ? 8.808 13.409 13.329 1.00 96.31 291 PRO A C 1
ATOM 2385 O O . PRO A 1 291 ? 8.649 13.194 14.529 1.00 96.31 291 PRO A O 1
ATOM 2388 N N . LYS A 1 292 ? 8.182 14.422 12.702 1.00 97.06 292 LYS A N 1
ATOM 2389 C CA . LYS A 1 292 ? 7.297 15.391 13.386 1.00 97.06 292 LYS A CA 1
ATOM 2390 C C . LYS A 1 292 ? 6.105 14.709 14.086 1.00 97.06 292 LYS A C 1
ATOM 2392 O O . LYS A 1 292 ? 5.553 15.240 15.051 1.00 97.06 292 LYS A O 1
ATOM 2397 N N . PHE A 1 293 ? 5.730 13.509 13.641 1.00 97.62 293 PHE A N 1
ATOM 2398 C CA . PHE A 1 293 ? 4.612 12.736 14.189 1.00 97.62 293 PHE A CA 1
ATOM 2399 C C . PHE A 1 293 ? 5.009 11.774 15.316 1.00 97.62 293 PHE A C 1
ATOM 2401 O O . PHE A 1 293 ? 4.132 11.279 16.024 1.00 97.62 293 PHE A O 1
ATOM 2408 N N . GLY A 1 294 ? 6.307 11.519 15.518 1.00 95.94 294 GLY A N 1
ATOM 2409 C CA . GLY A 1 294 ? 6.806 10.646 16.581 1.00 95.94 294 GLY A CA 1
ATOM 2410 C C . GLY A 1 294 ? 6.105 9.282 16.623 1.00 95.94 294 GLY A C 1
ATOM 2411 O O . GLY A 1 294 ? 5.974 8.604 15.605 1.00 95.94 294 GLY A O 1
ATOM 2412 N N . ALA A 1 295 ? 5.628 8.897 17.809 1.00 96.62 295 ALA A N 1
ATOM 2413 C CA . ALA A 1 295 ? 4.962 7.615 18.049 1.00 96.62 295 ALA A CA 1
ATOM 2414 C C . ALA A 1 295 ? 3.566 7.488 17.407 1.00 96.62 295 ALA A C 1
ATOM 2416 O O . ALA A 1 295 ? 2.988 6.403 17.445 1.00 96.62 295 ALA A O 1
ATOM 2417 N N . ALA A 1 296 ? 3.014 8.556 16.817 1.00 97.88 296 ALA A N 1
ATOM 2418 C CA . ALA A 1 296 ? 1.729 8.472 16.127 1.00 97.88 296 ALA A CA 1
ATOM 2419 C C . ALA A 1 296 ? 1.835 7.634 14.841 1.00 97.88 296 ALA A C 1
ATOM 2421 O O . ALA A 1 296 ? 0.898 6.910 14.504 1.00 97.88 296 ALA A O 1
ATOM 2422 N N . LEU A 1 297 ? 2.982 7.689 14.155 1.00 97.94 297 LEU A N 1
ATOM 2423 C CA . LEU A 1 297 ? 3.246 6.914 12.944 1.00 97.94 297 LEU A CA 1
ATOM 2424 C C . LEU A 1 297 ? 4.024 5.628 13.238 1.00 97.94 297 LEU A C 1
ATOM 2426 O O . LEU A 1 297 ? 4.837 5.538 14.159 1.00 97.94 297 LEU A O 1
ATOM 2430 N N . LYS A 1 298 ? 3.841 4.625 12.376 1.00 97.50 298 LYS A N 1
ATOM 2431 C CA . LYS A 1 298 ? 4.608 3.379 12.415 1.00 97.50 298 LYS A CA 1
ATOM 2432 C C . LYS A 1 298 ? 6.102 3.674 12.289 1.00 97.50 298 LYS A C 1
ATOM 2434 O O . LYS A 1 298 ? 6.535 4.300 11.325 1.00 97.50 298 LYS A O 1
ATOM 2439 N N . LYS A 1 299 ? 6.926 3.165 13.203 1.00 95.75 299 LYS A N 1
ATOM 2440 C CA . LYS A 1 299 ? 8.383 3.341 13.120 1.00 95.75 299 LYS A CA 1
ATOM 2441 C C . LYS A 1 299 ? 8.956 2.759 11.819 1.00 95.75 299 LYS A C 1
ATOM 2443 O O . LYS A 1 299 ? 8.680 1.608 11.481 1.00 95.75 299 LYS A O 1
ATOM 2448 N N . ILE A 1 300 ? 9.813 3.525 11.138 1.00 95.44 300 ILE A N 1
ATOM 2449 C CA . ILE A 1 300 ? 10.569 3.081 9.956 1.00 95.44 300 ILE A CA 1
ATOM 2450 C C . ILE A 1 300 ? 12.062 3.009 10.315 1.00 95.44 300 ILE A C 1
ATOM 2452 O O . ILE A 1 300 ? 12.707 4.047 10.478 1.00 95.44 300 ILE A O 1
ATOM 2456 N N . PRO A 1 301 ? 12.652 1.803 10.430 1.00 91.00 301 PRO A N 1
ATOM 2457 C CA . PRO A 1 301 ? 14.059 1.651 10.794 1.00 91.00 301 PRO A CA 1
ATOM 2458 C C . PRO A 1 301 ? 15.019 2.336 9.808 1.00 91.00 301 PRO A C 1
ATOM 2460 O O . PRO A 1 301 ? 15.119 1.954 8.634 1.00 91.00 301 PRO A O 1
ATOM 2463 N N . GLY A 1 302 ? 15.774 3.315 10.308 1.00 85.88 302 GLY A N 1
ATOM 2464 C CA . GLY A 1 302 ? 16.744 4.094 9.531 1.00 85.88 302 GLY A CA 1
ATOM 2465 C C . GLY A 1 302 ? 16.146 5.249 8.719 1.00 85.88 302 GLY A C 1
ATOM 2466 O O . GLY A 1 302 ? 16.808 5.725 7.797 1.00 85.88 302 GLY A O 1
ATOM 2467 N N . LEU A 1 303 ? 14.901 5.659 9.003 1.00 86.19 303 LEU A N 1
ATOM 2468 C CA . LEU A 1 303 ? 14.341 6.917 8.491 1.00 86.19 303 LEU A CA 1
ATOM 2469 C C . LEU A 1 303 ? 14.668 8.108 9.401 1.00 86.19 303 LEU A C 1
ATOM 2471 O O . LEU A 1 303 ? 14.909 9.198 8.891 1.00 86.19 303 LEU A O 1
ATOM 2475 N N . GLU A 1 304 ? 14.700 7.888 10.717 1.00 69.75 304 GLU A N 1
ATOM 2476 C CA . GLU A 1 304 ? 15.177 8.879 11.683 1.00 69.75 304 GLU A CA 1
ATOM 2477 C C . GLU A 1 304 ? 16.632 9.227 11.349 1.00 69.75 304 GLU A C 1
ATOM 2479 O O . GLU A 1 304 ? 17.474 8.339 11.187 1.00 69.75 304 GLU A O 1
ATOM 2484 N N . ALA A 1 305 ? 16.890 10.516 11.141 1.00 52.75 305 ALA A N 1
ATOM 2485 C CA . ALA A 1 305 ? 18.207 11.011 10.795 1.00 52.75 305 ALA A CA 1
ATOM 2486 C C . ALA A 1 305 ? 19.191 10.700 11.929 1.00 52.75 305 ALA A C 1
ATOM 2488 O O . ALA A 1 305 ? 18.893 10.934 13.100 1.00 52.75 305 ALA A O 1
ATOM 2489 N N . SER A 1 306 ? 20.378 10.211 11.568 1.00 43.12 306 SER A N 1
ATOM 2490 C CA . SER A 1 306 ? 21.573 10.520 12.346 1.00 43.12 306 SER A CA 1
ATOM 2491 C C . SER A 1 306 ? 21.583 12.033 12.570 1.00 43.12 306 SER A C 1
ATOM 2493 O O . SER A 1 306 ? 21.469 12.774 11.589 1.00 43.12 306 SER A O 1
ATOM 2495 N N . GLN A 1 307 ? 21.629 12.456 13.835 1.00 34.34 307 GLN A N 1
ATOM 2496 C CA . GLN A 1 307 ? 21.981 13.831 14.193 1.00 34.34 307 GLN A CA 1
ATOM 2497 C C . GLN A 1 307 ? 23.314 14.222 13.554 1.00 34.34 307 GLN A C 1
ATOM 2499 O O . GLN A 1 307 ? 24.185 13.327 13.426 1.00 34.34 307 GLN A O 1
#

Secondary structure (DSSP, 8-state):
---HHHHHHHHHHHHHHHHHHHHHHHHHHHHHHHHHHT-TTTS-----GGG---TT-HHHH-TTS-HHHHHHHHHHHHHHHHHHHHHHHHTTSS-SSSSS-SS-STT--HHHHHHH-SS-SSPPPSSS-EE--SSSSS-TT-HHHHHHHHHHHHH-GGGHHHHHHHHHHHHT-SSHHHHIIIIIHHHHHHHTTT--SEEEEE-TTSSSEEEEEGGG--TTHHHHHHHHHHHHHHHHHHHHHHHHHTT-HHHHHHHHHHHHHHHHHIIIIIHHHHHTT----GGGHHHHHGGGGGGGBPP-TTTSPP-

Radius of gyration: 23.62 Å; chains: 1; bounding box: 62×43×64 Å

Organism: NCBI:txid2509458

Sequence (307 aa):
MKTLEQTVARHRDEWKSRSLEQQRLEIENNEAVAKLYGLEDEVPSYVPLERVSLTNNSAFRWPSKTPQERDALFAQSAIIDLISYAGGCMFGRYSLDEPGLILADQGSTLDDYLARIPNPTFLPDKDNVIPIVDGDDWFEDDIVDRFRVFLRTVFGEQHLEENLRFVTASLGVKRLRDYFVKSFYKDHVQRYKKRPIYWLFSSPKGSFNALIYMHRYTPSTVSTVLTYLREYVTKLESALQQAERSGNAKEADRLRKILVELNEYEYATLFPKASENVVIDLDDGVRANYPKFGAALKKIPGLEASQ

pLDDT: mean 95.8, std 6.1, range [34.34, 98.69]